Protein 3K66 (pdb70)

Sequence (217 aa):
SQDPYFKIANWTNEHDDFKKAEMRMDEKHRKKVDKVMKEWGDLETRYNEQKAKDPKGAEKFKSQMNARFQKTVSSLEEEHKRMRKEIEAVHEERVQAMLNEKKRDATHDYRQALATHVNKPNKHSVLQSLKAYIRAEEKDRMHTLNRYRHLLKADSKEAAAYKPTVIHRLRYIDLRINGTLAMLRDFPDLEKYVRPIAVTYWKDYRDEVSPDISVED

Nearest PDB structures (foldseek):
  3k6b-assembly1_A  TM=1.004E+00  e=1.585E-26  Caenorhabditis elegans
  3umk-assembly1_A  TM=8.945E-01  e=5.569E-07  Homo sapiens
  4rd9-assembly1_B  TM=8.530E-01  e=3.721E-07  Homo sapiens
  4rd9-assembly1_A  TM=8.597E-01  e=8.765E-07  Homo sapiens
  3q7l-assembly1_B  TM=7.921E-01  e=1.380E-06  Homo sapiens

GO terms:
  GO:0043005 neuron projection (C, IDA)
  GO:0043025 neuronal cell body (C, IDA)
  GO:0031410 cytoplasmic vesicle (C, IDA)
  GO:0002119 nematode larval development (P, IMP)
  GO:0042395 ecdysis, collagen and cuticulin-based cuticle (P, IMP)
  GO:0010171 body morphogenesis (P, IMP)
  GO:0005769 early endosome (C, EXP)

Solvent-accessible surface area: 14362 Å² total

CATH classification: 1.20.120.770

Foldseek 3Di:
DDDPLVVDDPLPPLVVSLVVVCVVLVVVLVVVVVVLVVVVVVLVVVLVVCCVVVVPVSVVSVVVVVVVSVVVVVVSVVVSVVVVVVSVVSSVVSVVVVLVVQLVVLVVQQVVCVVVVVPPNSQVSNQVSLLSNLLSLLVVLLVLVVVLVVCCVVPVPVSVVCVVVSVVSVVVSVVVSVVSLVVCVVVVVRNVPRVVVSVVSNVVSNCPRPNDDDPDD

Radius of gyration: 27.08 Å; Cα contacts (8 Å, |Δi|>4): 110; chains: 1; bounding box: 82×57×37 Å

B-factor: mean 73.98, std 16.44, range [38.38, 160.99]

Secondary structure (P-SEA, 3-state):
ccccccccccccaaaaaaaaaaaaaaaaaaaaaaaaaaaaaaaaaaaaaaccccaaaaaaaaaaaaaaaaaaaaaaaaaaaaaaaaaaaaaaaaaaaaaaaaaaaaaaaaaaaaaaaacccaaaaaaaaaaaaaaaaaaaaaaaaaaaaaaaaacaaaaaacaaaaaaaaaaaaaaaaaaaaccccccccccccaaaaaaaaaaaaaccbbbbcccc

Organism: Caenorhabditis elegans (NCBI:txid6239)

Structure (mmCIF, N/CA/C/O backbone):
data_3K66
#
_entry.id   3K66
#
_cell.length_a   97.621
_cell.length_b   97.621
_cell.length_c   67.975
_cell.angle_alpha   90.00
_cell.angle_beta   90.00
_cell.angle_gamma   120.00
#
_symmetry.space_group_name_H-M   'P 32 2 1'
#
loop_
_entity.id
_entity.type
_entity.pdbx_description
1 polymer 'Beta-amyloid-like protein'
2 water water
#
loop_
_atom_site.group_PDB
_atom_site.id
_atom_site.type_symbol
_atom_site.label_atom_id
_atom_site.label_alt_id
_atom_site.label_comp_id
_atom_site.label_asym_id
_atom_site.label_entity_id
_atom_site.label_seq_id
_atom_site.pdbx_PDB_ins_code
_atom_site.Cartn_x
_atom_site.Cartn_y
_atom_site.Cartn_z
_atom_site.occupancy
_atom_site.B_iso_or_equiv
_atom_site.auth_seq_id
_atom_site.auth_comp_id
_atom_site.auth_asym_id
_atom_site.auth_atom_id
_atom_site.pdbx_PDB_model_num
ATOM 1 N N . SER A 1 1 ? 29.832 34.255 41.071 1.00 118.71 234 SER A N 1
ATOM 2 C CA . SER A 1 1 ? 31.207 33.712 41.222 1.00 117.72 234 SER A CA 1
ATOM 3 C C . SER A 1 1 ? 32.181 34.434 40.287 1.00 114.25 234 SER A C 1
ATOM 4 O O . SER A 1 1 ? 31.799 35.366 39.584 1.00 115.30 234 SER A O 1
ATOM 7 N N . GLN A 1 2 ? 33.445 34.017 40.317 1.00 108.25 235 GLN A N 1
ATOM 8 C CA . GLN A 1 2 ? 34.485 34.589 39.466 1.00 101.55 235 GLN A CA 1
ATOM 9 C C . GLN A 1 2 ? 34.933 33.493 38.512 1.00 95.39 235 GLN A C 1
ATOM 10 O O . GLN A 1 2 ? 34.366 32.398 38.504 1.00 94.09 235 GLN A O 1
ATOM 16 N N . ASP A 1 3 ? 35.951 33.783 37.714 1.00 85.25 236 ASP A N 1
ATOM 17 C CA . ASP A 1 3 ? 36.470 32.810 36.776 1.00 77.79 236 ASP A CA 1
ATOM 18 C C . ASP A 1 3 ? 37.289 31.790 37.559 1.00 72.61 236 ASP A C 1
ATOM 19 O O . ASP A 1 3 ? 37.957 32.141 38.524 1.00 71.27 236 ASP A O 1
ATOM 24 N N . PRO A 1 4 ? 37.249 30.511 37.155 1.00 70.92 237 PRO A N 1
ATOM 25 C CA . PRO A 1 4 ? 38.031 29.500 37.877 1.00 69.26 237 PRO A CA 1
ATOM 26 C C . PRO A 1 4 ? 39.542 29.717 37.686 1.00 67.93 237 PRO A C 1
ATOM 27 O O . PRO A 1 4 ? 40.364 29.240 38.470 1.00 67.56 237 PRO A O 1
ATOM 31 N N . TYR A 1 5 ? 39.897 30.463 36.644 1.00 66.16 238 TYR A N 1
ATOM 32 C CA . TYR A 1 5 ? 41.292 30.771 36.324 1.00 65.10 238 TYR A CA 1
ATOM 33 C C . TYR A 1 5 ? 42.090 31.426 37.453 1.00 64.86 238 TYR A C 1
ATOM 34 O O . TYR A 1 5 ? 43.275 31.134 37.623 1.00 64.00 238 TYR A O 1
ATOM 43 N N . PHE A 1 6 ? 41.455 32.333 38.197 1.00 67.00 239 PHE A N 1
ATOM 44 C CA . PHE A 1 6 ? 42.120 33.054 39.294 1.00 67.49 239 PHE A CA 1
ATOM 45 C C . PHE A 1 6 ? 42.458 32.292 40.573 1.00 69.30 239 PHE A C 1
ATOM 46 O O . PHE A 1 6 ? 43.216 32.811 41.397 1.00 68.89 239 PHE A O 1
ATOM 54 N N . LYS A 1 7 ? 41.933 31.077 40.751 1.00 72.41 240 LYS A N 1
ATOM 55 C CA . LYS A 1 7 ? 42.239 30.317 41.966 1.00 74.51 240 LYS A CA 1
ATOM 56 C C . LYS A 1 7 ? 42.932 28.968 41.717 1.00 75.57 240 LYS A C 1
ATOM 57 O O . LYS A 1 7 ? 42.820 28.047 42.541 1.00 74.47 240 LYS A O 1
ATOM 59 N N . ILE A 1 8 ? 43.653 28.875 40.591 1.00 75.16 241 ILE A N 1
ATOM 60 C CA . ILE A 1 8 ? 44.381 27.657 40.189 1.00 73.50 241 ILE A CA 1
ATOM 61 C C . ILE A 1 8 ? 45.594 27.476 41.090 1.00 79.53 241 ILE A C 1
ATOM 62 O O . ILE A 1 8 ? 46.018 28.434 41.743 1.00 80.05 241 ILE A O 1
ATOM 67 N N . ALA A 1 9 ? 46.176 26.276 41.108 1.00 83.30 242 ALA A N 1
ATOM 68 C CA . ALA A 1 9 ? 47.308 26.041 41.988 1.00 86.57 242 ALA A CA 1
ATOM 69 C C . ALA A 1 9 ? 48.453 25.160 41.495 1.00 90.46 242 ALA A C 1
ATOM 70 O O . ALA A 1 9 ? 49.291 24.752 42.287 1.00 93.79 242 ALA A O 1
ATOM 72 N N . ASN A 1 10 ? 48.495 24.830 40.217 1.00 93.68 243 ASN A N 1
ATOM 73 C CA . ASN A 1 10 ? 49.611 24.042 39.742 1.00 95.99 243 ASN A CA 1
ATOM 74 C C . ASN A 1 10 ? 50.435 25.033 38.958 1.00 95.85 243 ASN A C 1
ATOM 75 O O . ASN A 1 10 ? 51.669 25.010 38.988 1.00 97.76 243 ASN A O 1
ATOM 80 N N . TRP A 1 11 ? 49.732 25.918 38.260 1.00 91.64 244 TRP A N 1
ATOM 81 C CA . TRP A 1 11 ? 50.377 26.938 37.451 1.00 86.91 244 TRP A CA 1
ATOM 82 C C . TRP A 1 11 ? 51.312 26.297 36.447 1.00 85.93 244 TRP A C 1
ATOM 83 O O . TRP A 1 11 ? 51.889 26.991 35.610 1.00 85.81 244 TRP A O 1
ATOM 94 N N . THR A 1 12 ? 51.433 24.970 36.517 1.00 83.53 245 THR A N 1
ATOM 95 C CA . THR A 1 12 ? 52.313 24.213 35.624 1.00 79.66 245 THR A CA 1
ATOM 96 C C . THR A 1 12 ? 51.947 24.479 34.170 1.00 78.12 245 THR A C 1
ATOM 97 O O . THR A 1 12 ? 52.816 24.473 33.302 1.00 78.68 245 THR A O 1
ATOM 101 N N . ASN A 1 13 ? 50.663 24.687 33.899 1.00 75.26 246 ASN A N 1
ATOM 102 C CA . ASN A 1 13 ? 50.240 24.982 32.543 1.00 73.02 246 ASN A CA 1
ATOM 103 C C . ASN A 1 13 ? 49.611 26.358 32.456 1.00 70.89 246 ASN A C 1
ATOM 104 O O . ASN A 1 13 ? 48.550 26.533 31.847 1.00 71.76 246 ASN A O 1
ATOM 109 N N . GLU A 1 14 ? 50.277 27.334 33.067 1.00 68.24 247 GLU A N 1
ATOM 110 C CA . GLU A 1 14 ? 49.784 28.694 33.036 1.00 69.71 247 GLU A CA 1
ATOM 111 C C . GLU A 1 14 ? 49.529 29.197 31.605 1.00 69.74 247 GLU A C 1
ATOM 112 O O . GLU A 1 14 ? 48.488 29.804 31.367 1.00 70.33 247 GLU A O 1
ATOM 118 N N . HIS A 1 15 ? 50.445 28.946 30.660 1.00 73.83 248 HIS A N 1
ATOM 119 C CA . HIS A 1 15 ? 50.242 29.412 29.275 1.00 78.45 248 HIS A CA 1
ATOM 120 C C . HIS A 1 15 ? 48.884 29.007 28.768 1.00 75.07 248 HIS A C 1
ATOM 121 O O . HIS A 1 15 ? 48.153 29.836 28.249 1.00 75.95 248 HIS A O 1
ATOM 128 N N . ASP A 1 16 ? 48.530 27.741 28.944 1.00 72.43 249 ASP A N 1
ATOM 129 C CA . ASP A 1 16 ? 47.244 27.248 28.466 1.00 71.78 249 ASP A CA 1
ATOM 130 C C . ASP A 1 16 ? 46.053 27.826 29.244 1.00 69.20 249 ASP A C 1
ATOM 131 O O . ASP A 1 16 ? 45.129 28.359 28.619 1.00 68.09 249 ASP A O 1
ATOM 136 N N . ASP A 1 17 ? 46.076 27.760 30.583 1.00 69.72 250 ASP A N 1
ATOM 137 C CA . ASP A 1 17 ? 44.958 28.276 31.393 1.00 70.85 250 ASP A CA 1
ATOM 138 C C . ASP A 1 17 ? 44.685 29.739 31.083 1.00 68.09 250 ASP A C 1
ATOM 139 O O . ASP A 1 17 ? 43.532 30.163 30.995 1.00 67.71 250 ASP A O 1
ATOM 144 N N . PHE A 1 18 ? 45.760 30.506 30.935 1.00 66.05 251 PHE A N 1
ATOM 145 C CA . PHE A 1 18 ? 45.663 31.927 30.625 1.00 65.52 251 PHE A CA 1
ATOM 146 C C . PHE A 1 18 ? 45.063 32.114 29.241 1.00 65.38 251 PHE A C 1
ATOM 147 O O . PHE A 1 18 ? 44.026 32.767 29.076 1.00 64.20 251 PHE A O 1
ATOM 155 N N . LYS A 1 19 ? 45.717 31.518 28.250 1.00 64.45 252 LYS A N 1
ATOM 156 C CA . LYS A 1 19 ? 45.261 31.595 26.865 1.00 64.34 252 LYS A CA 1
ATOM 157 C C . LYS A 1 19 ? 43.773 31.270 26.790 1.00 65.22 252 LYS A C 1
ATOM 158 O O . LYS A 1 19 ? 43.026 31.853 26.002 1.00 66.33 252 LYS A O 1
ATOM 161 N N . LYS A 1 20 ? 43.348 30.331 27.627 1.00 67.16 253 LYS A N 1
ATOM 162 C CA . LYS A 1 20 ? 41.949 29.917 27.674 1.00 66.83 253 LYS A CA 1
ATOM 163 C C . LYS A 1 20 ? 41.095 30.972 28.377 1.00 66.80 253 LYS A C 1
ATOM 164 O O . LYS A 1 20 ? 40.029 31.340 27.873 1.00 67.83 253 LYS A O 1
ATOM 166 N N . ALA A 1 21 ? 41.554 31.458 29.533 1.00 62.43 254 ALA A N 1
ATOM 167 C CA . ALA A 1 21 ? 40.798 32.474 30.265 1.00 60.75 254 ALA A CA 1
ATOM 168 C C . ALA A 1 21 ? 40.629 33.690 29.373 1.00 58.56 254 ALA A C 1
ATOM 169 O O . ALA A 1 21 ? 39.575 34.299 29.317 1.00 58.05 254 ALA A O 1
ATOM 171 N N . GLU A 1 22 ? 41.688 34.022 28.663 1.00 57.68 255 GLU A N 1
ATOM 172 C CA . GLU A 1 22 ? 41.659 35.157 27.778 1.00 60.77 255 GLU A CA 1
ATOM 173 C C . GLU A 1 22 ? 40.588 35.046 26.693 1.00 61.84 255 GLU A C 1
ATOM 174 O O . GLU A 1 22 ? 39.989 36.040 26.299 1.00 62.89 255 GLU A O 1
ATOM 180 N N . MET A 1 23 ? 40.335 33.829 26.226 1.00 65.14 256 MET A N 1
ATOM 181 C CA . MET A 1 23 ? 39.326 33.607 25.211 1.00 66.43 256 MET A CA 1
ATOM 182 C C . MET A 1 23 ? 37.953 33.761 25.828 1.00 65.72 256 MET A C 1
ATOM 183 O O . MET A 1 23 ? 37.076 34.375 25.243 1.00 67.17 256 MET A O 1
ATOM 188 N N . ARG A 1 24 ? 37.772 33.199 27.013 1.00 63.99 257 ARG A N 1
ATOM 189 C CA . ARG A 1 24 ? 36.499 33.292 27.694 1.00 66.37 257 ARG A CA 1
ATOM 190 C C . ARG A 1 24 ? 36.186 34.763 27.938 1.00 66.22 257 ARG A C 1
ATOM 191 O O . ARG A 1 24 ? 35.046 35.204 27.787 1.00 66.57 257 ARG A O 1
ATOM 199 N N . MET A 1 25 ? 37.208 35.531 28.286 1.00 66.65 258 MET A N 1
ATOM 200 C CA . MET A 1 25 ? 37.023 36.948 28.521 1.00 68.57 258 MET A CA 1
ATOM 201 C C . 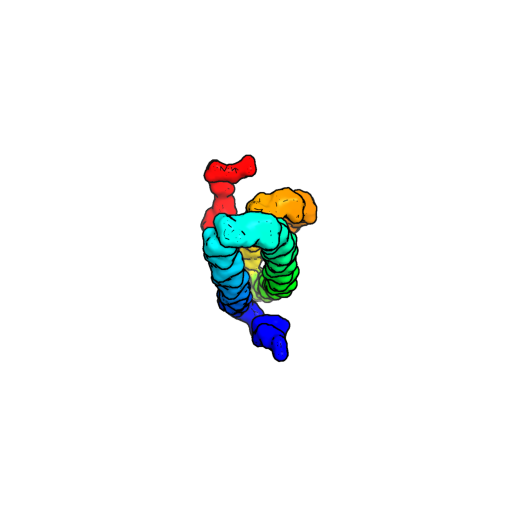MET A 1 25 ? 36.741 37.620 27.190 1.00 69.96 258 MET A C 1
ATOM 202 O O . MET A 1 25 ? 35.715 38.276 27.023 1.00 68.74 258 MET A O 1
ATOM 207 N N . ASP A 1 26 ? 37.663 37.435 26.249 1.00 75.26 259 ASP A N 1
ATOM 208 C CA . ASP A 1 26 ? 37.563 38.014 24.920 1.00 80.35 259 ASP A CA 1
ATOM 209 C C . ASP A 1 26 ? 36.169 37.771 24.312 1.00 77.18 259 ASP A C 1
ATOM 210 O O . ASP A 1 26 ? 35.538 38.689 23.783 1.00 76.85 259 ASP A O 1
ATOM 215 N N . GLU A 1 27 ? 35.680 36.539 24.424 1.00 74.61 260 GLU A N 1
ATOM 216 C CA . GLU A 1 27 ? 34.372 36.165 23.884 1.00 72.54 260 GLU A CA 1
ATOM 217 C C . GLU A 1 27 ? 33.211 36.811 24.637 1.00 69.27 260 GLU A C 1
ATOM 218 O O . GLU A 1 27 ? 32.240 37.264 24.037 1.00 68.08 260 GLU A O 1
ATOM 224 N N . LYS A 1 28 ? 33.302 36.849 25.956 1.00 67.01 261 LYS A N 1
ATOM 225 C CA . LYS A 1 28 ? 32.243 37.450 26.724 1.00 66.79 261 LYS A CA 1
ATOM 226 C C . LYS A 1 28 ? 32.152 38.905 26.294 1.00 63.84 261 LYS A C 1
ATOM 227 O O . LYS A 1 28 ? 31.065 39.465 26.148 1.00 64.19 261 LYS A O 1
ATOM 233 N N . HIS A 1 29 ? 33.302 39.520 26.061 1.00 62.89 262 HIS A N 1
ATOM 234 C CA . HIS A 1 29 ? 33.305 40.913 25.628 1.00 62.54 262 HIS A CA 1
ATOM 235 C C . HIS A 1 29 ? 32.595 41.054 24.266 1.00 60.35 262 HIS A C 1
ATOM 236 O O . HIS A 1 29 ? 31.751 41.919 24.085 1.00 57.07 262 HIS A O 1
ATOM 243 N N . ARG A 1 30 ? 32.940 40.185 23.320 1.00 60.58 263 ARG A N 1
ATOM 244 C CA . ARG A 1 30 ? 32.340 40.214 21.994 1.00 61.78 263 ARG A CA 1
ATOM 245 C C . ARG A 1 30 ? 30.798 40.088 22.053 1.00 62.98 263 ARG A C 1
ATOM 246 O O . ARG A 1 30 ? 30.064 40.658 21.226 1.00 60.93 263 ARG A O 1
ATOM 254 N N . LYS A 1 31 ? 30.315 39.359 23.056 1.00 63.86 264 LYS A N 1
ATOM 255 C CA . LYS A 1 31 ? 28.890 39.157 23.248 1.00 64.41 264 LYS A CA 1
ATOM 256 C C . LYS A 1 31 ? 28.246 40.487 23.536 1.00 64.75 264 LYS A C 1
ATOM 257 O O . LYS A 1 31 ? 27.192 40.800 22.988 1.00 65.98 264 LYS A O 1
ATOM 260 N N . LYS A 1 32 ? 28.890 41.275 24.394 1.00 65.36 265 LYS A N 1
ATOM 261 C CA . LYS A 1 32 ? 28.365 42.585 24.758 1.00 67.07 265 LYS A CA 1
ATOM 262 C C . LYS A 1 32 ? 28.438 43.582 23.620 1.00 63.37 265 LYS A C 1
ATOM 263 O O . LYS A 1 32 ? 27.469 44.294 23.369 1.00 63.46 265 LYS A O 1
ATOM 269 N N . VAL A 1 33 ? 29.582 43.656 22.940 1.00 60.62 266 VAL A N 1
ATOM 270 C CA . VAL A 1 33 ? 29.702 44.593 21.825 1.00 56.84 266 VAL A CA 1
ATOM 271 C C . VAL A 1 33 ? 28.600 44.302 20.818 1.00 55.84 266 VAL A C 1
ATOM 272 O O . VAL A 1 33 ? 27.911 45.213 20.365 1.00 53.59 266 VAL A O 1
ATOM 276 N N . ASP A 1 34 ? 28.413 43.031 20.482 1.00 56.80 267 ASP A N 1
ATOM 277 C CA . ASP A 1 34 ? 27.359 42.703 19.537 1.00 60.26 267 ASP A CA 1
ATOM 278 C C . ASP A 1 34 ? 26.012 43.240 19.987 1.00 61.23 267 ASP A C 1
ATOM 279 O O . ASP A 1 34 ? 25.295 43.886 19.212 1.00 63.07 267 ASP A O 1
ATOM 284 N N . LYS A 1 35 ? 25.667 42.974 21.238 1.00 61.56 268 LYS A N 1
ATOM 285 C CA . LYS A 1 35 ? 24.405 43.440 21.767 1.00 64.34 268 LYS A CA 1
ATOM 286 C C . LYS A 1 35 ? 24.246 44.936 21.600 1.00 63.01 268 LYS A C 1
ATOM 287 O O . LYS A 1 35 ? 23.171 45.398 21.267 1.00 63.93 268 LYS A O 1
ATOM 293 N N . VAL A 1 36 ? 25.312 45.693 21.836 1.00 62.14 269 VAL A N 1
ATOM 294 C CA . VAL A 1 36 ? 25.229 47.147 21.730 1.00 60.72 269 VAL A CA 1
ATOM 295 C C . VAL A 1 36 ? 25.069 47.585 20.293 1.00 60.19 269 VAL A C 1
ATOM 296 O O . VAL A 1 36 ? 24.164 48.350 19.952 1.00 59.70 269 VAL A O 1
ATOM 300 N N . MET A 1 37 ? 25.956 47.085 19.450 1.00 60.05 270 MET A N 1
ATOM 301 C CA . MET A 1 37 ? 25.937 47.423 18.046 1.00 61.41 270 MET A CA 1
ATOM 302 C C . MET A 1 37 ? 24.572 47.105 17.417 1.00 61.40 270 MET A C 1
ATOM 303 O O . MET A 1 37 ? 24.136 47.801 16.497 1.00 62.51 270 MET A O 1
ATOM 308 N N . LYS A 1 38 ? 23.900 46.071 17.918 1.00 60.66 271 LYS A N 1
ATOM 309 C CA . LYS A 1 38 ? 22.568 45.723 17.429 1.00 63.70 271 LYS A CA 1
ATOM 310 C C . LYS A 1 38 ? 21.622 46.819 17.921 1.00 62.37 271 LYS A C 1
ATOM 311 O O . LYS A 1 38 ? 20.782 47.317 17.175 1.00 62.36 271 LYS A O 1
ATOM 314 N N . GLU A 1 39 ? 21.773 47.198 19.186 1.00 64.84 272 GLU A N 1
ATOM 315 C CA . GLU A 1 39 ? 20.940 48.252 19.756 1.00 67.88 272 GLU A CA 1
ATOM 316 C C . GLU A 1 39 ? 21.110 49.515 18.891 1.00 64.77 272 GLU A C 1
ATOM 317 O O . GLU A 1 39 ? 20.129 50.180 18.532 1.00 64.75 272 GLU A O 1
ATOM 323 N N . TRP A 1 40 ? 22.354 49.820 18.529 1.00 61.87 273 TRP A N 1
ATOM 324 C CA . TRP A 1 40 ? 22.644 50.989 17.703 1.00 61.76 273 TRP A CA 1
ATOM 325 C C . TRP A 1 40 ? 21.860 50.894 16.408 1.00 62.42 273 TRP A C 1
ATOM 326 O O . TRP A 1 40 ? 21.284 51.873 15.938 1.00 61.51 273 TRP A O 1
ATOM 337 N N . GLY A 1 41 ? 21.867 49.695 15.832 1.00 61.72 274 GLY A N 1
ATOM 338 C CA . GLY A 1 41 ? 21.164 49.435 14.588 1.00 61.26 274 GLY A CA 1
ATOM 339 C C . GLY A 1 41 ? 19.665 49.680 14.643 1.00 61.16 274 GLY A C 1
ATOM 340 O O . GLY A 1 41 ? 19.109 50.371 13.786 1.00 59.29 274 GLY A O 1
ATOM 341 N N . ASP A 1 42 ? 18.998 49.107 15.639 1.00 62.30 275 ASP A N 1
ATOM 342 C CA . ASP A 1 42 ? 17.569 49.311 15.770 1.00 64.25 275 ASP A CA 1
ATOM 343 C C . ASP A 1 42 ? 17.336 50.802 15.992 1.00 65.77 275 ASP A C 1
ATOM 344 O O . ASP A 1 42 ? 16.456 51.398 15.359 1.00 66.75 275 ASP A O 1
ATOM 349 N N . LEU A 1 43 ? 18.144 51.408 16.866 1.00 64.96 276 LEU A N 1
ATOM 350 C CA . LEU A 1 43 ? 18.008 52.836 17.166 1.00 65.61 276 LEU A CA 1
ATOM 351 C C . LEU A 1 43 ? 18.157 53.682 15.924 1.00 65.66 276 LEU A C 1
ATOM 352 O O . LEU A 1 43 ? 17.369 54.603 15.693 1.00 66.65 276 LEU A O 1
ATOM 357 N N . GLU A 1 44 ? 19.167 53.360 15.125 1.00 65.21 277 GLU A N 1
ATOM 358 C CA . GLU A 1 44 ? 19.449 54.101 13.910 1.00 64.22 277 GLU A CA 1
ATOM 359 C C . GLU A 1 44 ? 18.378 53.904 12.824 1.00 65.48 277 GLU A C 1
ATOM 360 O O . GLU A 1 44 ? 18.029 54.845 12.102 1.00 64.86 277 GLU A O 1
ATOM 366 N N . THR A 1 45 ? 17.847 52.692 12.686 1.00 65.22 278 THR A N 1
ATOM 367 C CA . THR A 1 45 ? 16.828 52.476 11.660 1.00 64.74 278 THR A CA 1
ATOM 368 C C . THR A 1 45 ? 15.639 53.372 11.977 1.00 67.36 278 THR A C 1
ATOM 369 O O . THR A 1 45 ? 15.049 53.970 11.081 1.00 66.39 278 THR A O 1
ATOM 373 N N . ARG A 1 46 ? 15.293 53.439 13.264 1.00 69.19 279 ARG A N 1
ATOM 374 C CA . ARG A 1 46 ? 14.176 54.249 13.740 1.00 70.98 279 ARG A CA 1
ATOM 375 C C . ARG A 1 46 ? 14.365 55.713 13.370 1.00 69.76 279 ARG A C 1
ATOM 376 O O . ARG A 1 46 ? 13.402 56.389 13.051 1.00 70.99 279 ARG A O 1
ATOM 379 N N . TYR A 1 47 ? 15.595 56.210 13.420 1.00 69.84 280 TYR A N 1
ATOM 380 C CA . TYR A 1 47 ? 15.849 57.593 13.043 1.00 72.74 280 TYR A CA 1
ATOM 381 C C . TYR A 1 47 ? 15.547 57.774 11.571 1.00 75.37 280 TYR A C 1
ATOM 382 O O . TYR A 1 47 ? 14.985 58.791 11.169 1.00 76.21 280 TYR A O 1
ATOM 391 N N . ASN A 1 48 ? 15.945 56.797 10.759 1.00 81.37 281 ASN A N 1
ATOM 392 C CA . ASN A 1 48 ? 15.712 56.893 9.324 1.00 86.85 281 ASN A CA 1
ATOM 393 C C . ASN A 1 48 ? 14.222 56.914 9.005 1.00 86.50 281 ASN A C 1
ATOM 394 O O . ASN A 1 48 ? 13.801 57.511 8.023 1.00 87.76 281 ASN A O 1
ATOM 399 N N . GLU A 1 49 ? 13.425 56.260 9.838 1.00 86.05 282 GLU A N 1
ATOM 400 C CA . GLU A 1 49 ? 11.991 56.194 9.621 1.00 86.55 282 GLU A CA 1
ATOM 401 C C . GLU A 1 49 ? 11.316 57.511 9.958 1.00 85.98 282 GLU A C 1
ATOM 402 O O . GLU A 1 49 ? 10.656 58.118 9.107 1.00 86.94 282 GLU A O 1
ATOM 408 N N . GLN A 1 50 ? 11.474 57.939 11.208 1.00 83.56 283 GLN A N 1
ATOM 409 C CA . GLN A 1 50 ? 10.879 59.181 11.670 1.00 82.52 283 GLN A CA 1
ATOM 410 C C . GLN A 1 50 ? 11.583 60.411 11.086 1.00 80.30 283 GLN A C 1
ATOM 411 O O . GLN A 1 50 ? 11.207 61.544 11.386 1.00 81.60 283 GLN A O 1
ATOM 417 N N . LYS A 1 51 ? 12.610 60.196 10.269 1.00 77.82 284 LYS A N 1
ATOM 418 C CA . LYS A 1 51 ? 13.340 61.312 9.666 1.00 76.46 284 LYS A CA 1
ATOM 419 C C . LYS A 1 51 ? 12.408 62.402 9.141 1.00 74.86 284 LYS A C 1
ATOM 420 O O . LYS A 1 51 ? 12.362 63.502 9.674 1.00 74.33 284 LYS A O 1
ATOM 426 N N . ALA A 1 52 ? 11.664 62.065 8.090 1.00 74.35 285 ALA A N 1
ATOM 427 C CA . ALA A 1 52 ? 10.741 62.975 7.406 1.00 74.08 285 ALA A CA 1
ATOM 428 C C . ALA A 1 52 ? 9.410 63.200 8.114 1.00 75.44 285 ALA A C 1
ATOM 429 O O . ALA A 1 52 ? 8.744 64.212 7.899 1.00 74.49 285 ALA A O 1
ATOM 431 N N . LYS A 1 53 ? 9.029 62.243 8.947 1.00 79.52 286 LYS A N 1
ATOM 432 C CA . LYS A 1 53 ? 7.775 62.283 9.698 1.00 82.20 286 LYS A CA 1
ATOM 433 C C . LYS A 1 53 ? 7.839 63.252 10.885 1.00 84.18 286 LYS A C 1
ATOM 434 O O . LYS A 1 53 ? 6.988 64.132 11.015 1.00 85.33 286 LYS A O 1
ATOM 440 N N . ASP A 1 54 ? 8.833 63.072 11.753 1.00 82.70 287 ASP A N 1
ATOM 441 C CA . ASP A 1 54 ? 8.996 63.934 12.915 1.00 82.83 287 ASP A CA 1
ATOM 442 C C . ASP A 1 54 ? 10.387 64.605 12.892 1.00 83.33 287 ASP A C 1
ATOM 443 O O . ASP A 1 54 ? 11.072 64.632 13.912 1.00 83.17 287 ASP A O 1
ATOM 448 N N . PRO A 1 55 ? 10.817 65.171 11.741 1.00 82.40 288 PRO A N 1
ATOM 449 C CA . PRO A 1 55 ? 12.141 65.818 11.647 1.00 81.82 288 PRO A CA 1
ATOM 450 C C . PRO A 1 55 ? 12.691 66.465 12.908 1.00 81.96 288 PRO A C 1
ATOM 451 O O . PRO A 1 55 ? 13.874 66.330 13.211 1.00 79.74 288 PRO A O 1
ATOM 455 N N . LYS A 1 56 ? 11.824 67.171 13.628 1.00 81.65 289 LYS A N 1
ATOM 456 C CA . LYS A 1 56 ? 12.192 67.875 14.855 1.00 83.55 289 LYS A CA 1
ATOM 457 C C . LYS A 1 56 ? 12.415 66.905 16.004 1.00 83.80 289 LYS A C 1
ATOM 458 O O . LYS A 1 56 ? 13.485 66.868 16.620 1.00 83.74 289 LYS A O 1
ATOM 460 N N . GLY A 1 57 ? 11.381 66.124 16.293 1.00 85.76 290 GLY A N 1
ATOM 461 C CA . GLY A 1 57 ? 11.468 65.153 17.363 1.00 85.92 290 GLY A CA 1
ATOM 462 C C . GLY A 1 57 ? 12.514 64.119 17.010 1.00 87.06 290 GLY A C 1
ATOM 463 O O . GLY A 1 57 ? 13.271 63.672 17.867 1.00 87.60 290 GLY A O 1
ATOM 464 N N . ALA A 1 58 ? 12.556 63.752 15.732 1.00 87.65 291 ALA A N 1
ATOM 465 C CA . ALA A 1 58 ? 13.507 62.769 15.235 1.00 87.93 291 ALA A CA 1
ATOM 466 C C . ALA A 1 58 ? 14.956 63.194 15.498 1.00 87.90 291 ALA A C 1
ATOM 467 O O . ALA A 1 58 ? 15.718 62.447 16.099 1.00 88.41 291 ALA A O 1
ATOM 469 N N . GLU A 1 59 ? 15.338 64.383 15.043 1.00 88.57 292 GLU A N 1
ATOM 470 C CA . GLU A 1 59 ? 16.703 64.864 15.241 1.00 88.58 292 GLU A CA 1
ATOM 471 C C . GLU A 1 59 ? 17.122 64.898 16.717 1.00 87.28 292 GLU A C 1
ATOM 472 O O . GLU A 1 59 ? 18.255 64.539 17.053 1.00 86.82 292 GLU A O 1
ATOM 478 N N . LYS A 1 60 ? 16.222 65.331 17.595 1.00 83.23 293 LYS A N 1
ATOM 479 C CA . LYS A 1 60 ? 16.536 65.370 19.021 1.00 81.64 293 LYS A CA 1
ATOM 480 C C . LYS A 1 60 ? 16.935 63.946 19.427 1.00 80.00 293 LYS A C 1
ATOM 481 O O . LYS A 1 60 ? 17.922 63.718 20.138 1.00 79.43 293 LYS A O 1
ATOM 484 N N . PHE A 1 61 ? 16.163 62.989 18.926 1.00 79.61 294 PHE A N 1
ATOM 485 C CA . PHE A 1 61 ? 16.398 61.574 19.163 1.00 77.61 294 PHE A CA 1
ATOM 486 C C . PHE A 1 61 ? 17.836 61.190 18.788 1.00 78.37 294 PHE A C 1
ATOM 487 O O . PHE A 1 61 ? 18.540 60.542 19.571 1.00 76.98 294 PHE A O 1
ATOM 495 N N . LYS A 1 62 ? 18.275 61.593 17.596 1.00 76.71 295 LYS A N 1
ATOM 496 C CA . LYS A 1 62 ? 19.628 61.273 17.159 1.00 76.92 295 LYS A CA 1
ATOM 497 C C . LYS A 1 62 ? 20.666 61.832 18.128 1.00 77.19 295 LYS A C 1
ATOM 498 O O . LYS A 1 62 ? 21.481 61.091 18.653 1.00 77.11 295 LYS A O 1
ATOM 504 N N . SER A 1 63 ? 20.629 63.137 18.373 1.00 79.42 296 SER A N 1
ATOM 505 C CA . SER A 1 63 ? 21.571 63.743 19.310 1.00 78.75 296 SER A CA 1
ATOM 506 C C . SER A 1 63 ? 21.570 62.957 20.614 1.00 77.71 296 SER A C 1
ATOM 507 O O . SER A 1 63 ? 22.613 62.474 21.057 1.00 77.52 296 SER A O 1
ATOM 510 N N . GLN A 1 64 ? 20.392 62.804 21.214 1.00 77.03 297 GLN A N 1
ATOM 511 C CA . GLN A 1 64 ? 20.266 62.069 22.476 1.00 76.79 297 GLN A CA 1
ATOM 512 C C . GLN A 1 64 ? 20.933 60.684 22.407 1.00 76.13 297 GLN A C 1
ATOM 513 O O . GLN A 1 64 ? 21.890 60.408 23.146 1.00 75.05 297 GLN A O 1
ATOM 515 N N . MET A 1 65 ? 20.435 59.826 21.514 1.00 74.05 298 MET A N 1
ATOM 516 C CA . MET A 1 65 ? 20.973 58.482 21.364 1.00 72.63 298 MET A CA 1
ATOM 517 C C . MET A 1 65 ? 22.482 58.403 21.090 1.00 71.17 298 MET A C 1
ATOM 518 O O . MET A 1 65 ? 23.122 57.423 21.485 1.00 70.00 298 MET A O 1
ATOM 523 N N . ASN A 1 66 ? 23.072 59.397 20.427 1.00 70.30 299 ASN A N 1
ATOM 524 C CA . ASN A 1 66 ? 24.518 59.335 20.232 1.00 70.57 299 ASN A CA 1
ATOM 525 C C . ASN A 1 66 ? 25.122 59.407 21.612 1.00 70.69 299 ASN A C 1
ATOM 526 O O . ASN A 1 66 ? 25.904 58.535 21.994 1.00 70.77 299 ASN A O 1
ATOM 531 N N . ALA A 1 67 ? 24.757 60.448 22.363 1.00 70.76 300 ALA A N 1
ATOM 532 C CA . ALA A 1 67 ? 25.276 60.628 23.717 1.00 70.30 300 ALA A CA 1
ATOM 533 C C . ALA A 1 67 ? 25.261 59.276 24.421 1.00 70.07 300 ALA A C 1
ATOM 534 O O . ALA A 1 67 ? 26.299 58.794 24.884 1.00 69.25 300 ALA A O 1
ATOM 536 N N . ARG A 1 68 ? 24.087 58.656 24.476 1.00 69.42 301 ARG A N 1
ATOM 537 C CA . ARG A 1 68 ? 23.963 57.355 25.117 1.00 69.81 301 ARG A CA 1
ATOM 538 C C . ARG A 1 68 ? 24.962 56.358 24.561 1.00 69.19 301 ARG A C 1
ATOM 539 O O . ARG A 1 68 ? 25.744 55.758 25.304 1.00 70.32 301 ARG A O 1
ATOM 542 N N . PHE A 1 69 ? 24.928 56.183 23.246 1.00 67.03 302 PHE A N 1
ATOM 543 C CA . PHE A 1 69 ? 25.807 55.247 22.581 1.00 63.74 302 PHE A CA 1
ATOM 544 C C . PHE A 1 69 ? 27.270 55.594 22.819 1.00 64.48 302 PHE A C 1
ATOM 545 O O . PHE A 1 69 ? 28.060 54.741 23.230 1.00 64.15 302 PHE A O 1
ATOM 553 N N . GLN A 1 70 ? 27.647 56.844 22.581 1.00 63.71 303 GLN A N 1
ATOM 554 C CA . GLN A 1 70 ? 29.034 57.217 22.798 1.00 66.02 303 GLN A CA 1
ATOM 555 C C . GLN A 1 70 ? 29.402 56.765 24.199 1.00 67.14 303 GLN A C 1
ATOM 556 O O . GLN A 1 70 ? 30.352 56.008 24.375 1.00 68.12 303 GLN A O 1
ATOM 558 N N . LYS A 1 71 ? 28.629 57.198 25.191 1.00 70.13 304 LYS A N 1
ATOM 559 C CA . LYS A 1 71 ? 28.899 56.819 26.573 1.00 73.44 304 LYS A CA 1
ATOM 560 C C . LYS A 1 71 ? 28.946 55.315 26.798 1.00 69.59 304 LYS A C 1
ATOM 561 O O . LYS A 1 71 ? 29.901 54.807 27.396 1.00 70.55 304 LYS A O 1
ATOM 567 N N . THR A 1 72 ? 27.934 54.591 26.327 1.00 65.86 305 THR A N 1
ATOM 568 C CA . THR A 1 72 ? 27.944 53.145 26.521 1.00 63.62 305 THR A CA 1
ATOM 569 C C . THR A 1 72 ? 29.196 52.488 25.960 1.00 61.79 305 THR A C 1
ATOM 570 O O . THR A 1 72 ? 29.767 51.597 26.583 1.00 60.80 305 THR A O 1
ATOM 574 N N . VAL A 1 73 ? 29.631 52.925 24.787 1.00 61.50 306 VAL A N 1
ATOM 575 C CA . VAL A 1 73 ? 30.833 52.360 24.193 1.00 66.10 306 VAL A CA 1
ATOM 576 C C . VAL A 1 73 ? 31.970 52.528 25.186 1.00 65.34 306 VAL A C 1
ATOM 577 O O . VAL A 1 73 ? 32.436 51.542 25.755 1.00 67.09 306 VAL A O 1
ATOM 581 N N . SER A 1 74 ? 32.406 53.773 25.394 1.00 66.82 307 SER A N 1
ATOM 582 C CA . SER A 1 74 ? 33.490 54.083 26.341 1.00 66.42 307 SER A CA 1
ATOM 583 C C . SER A 1 74 ? 33.386 53.248 27.609 1.00 64.83 307 SER A C 1
ATOM 584 O O . SER A 1 74 ? 34.367 52.673 28.075 1.00 62.87 307 SER A O 1
ATOM 587 N N . SER A 1 75 ? 32.185 53.191 28.164 1.00 64.32 308 SER A N 1
ATOM 588 C CA . SER A 1 75 ? 31.954 52.405 29.365 1.00 65.66 308 SER A CA 1
ATOM 589 C C . SER A 1 75 ? 32.513 50.992 29.140 1.00 65.37 308 SER A C 1
ATOM 590 O O . SER A 1 75 ? 33.337 50.512 29.921 1.00 65.76 308 SER A O 1
ATOM 593 N N . LEU A 1 76 ? 32.085 50.336 28.061 1.00 65.08 309 LEU A N 1
ATOM 594 C CA . LEU A 1 76 ? 32.560 48.982 27.747 1.00 65.05 309 LEU A CA 1
ATOM 595 C C . LEU A 1 76 ? 34.065 48.875 27.537 1.00 60.69 309 LEU A C 1
ATOM 596 O O . LEU A 1 76 ? 34.720 47.975 28.062 1.00 56.89 309 LEU A O 1
ATOM 601 N N . GLU A 1 77 ? 34.601 49.800 26.755 1.00 60.68 310 GLU A N 1
ATOM 602 C CA . GLU A 1 77 ? 36.024 49.844 26.439 1.00 62.64 310 GLU A CA 1
ATOM 603 C C . GLU A 1 77 ? 36.869 49.868 27.700 1.00 64.91 310 GLU A C 1
ATOM 604 O O . GLU A 1 77 ? 37.930 49.255 27.764 1.00 65.40 310 GLU A O 1
ATOM 610 N N . GLU A 1 78 ? 36.379 50.579 28.706 1.00 69.27 311 GLU A N 1
ATOM 611 C CA . GLU A 1 78 ? 37.069 50.677 29.981 1.00 74.82 311 GLU A CA 1
ATOM 612 C C . GLU A 1 78 ? 37.066 49.338 30.686 1.00 75.53 311 GLU A C 1
ATOM 613 O O . GLU A 1 78 ? 38.104 48.832 31.083 1.00 77.43 311 GLU A O 1
ATOM 619 N N . GLU A 1 79 ? 35.884 48.775 30.854 1.00 77.75 312 GLU A N 1
ATOM 620 C CA . GLU A 1 79 ? 35.756 47.502 31.517 1.00 80.25 312 GLU A CA 1
ATOM 621 C C . GLU A 1 79 ? 36.676 46.457 30.897 1.00 78.73 312 GLU A C 1
ATOM 622 O O . GLU A 1 79 ? 37.436 45.823 31.616 1.00 80.63 312 GLU A O 1
ATOM 628 N N . HIS A 1 80 ? 36.629 46.279 29.575 1.00 77.18 313 HIS A N 1
ATOM 629 C CA . HIS A 1 80 ? 37.480 45.267 28.935 1.00 75.77 313 HIS A CA 1
ATOM 630 C C . HIS A 1 80 ? 38.936 45.576 29.210 1.00 72.57 313 HIS A C 1
ATOM 631 O O . HIS A 1 80 ? 39.747 44.672 29.395 1.00 72.33 313 HIS A O 1
ATOM 638 N N . LYS A 1 81 ? 39.274 46.858 29.253 1.00 69.39 314 LYS A N 1
ATOM 639 C CA . LYS A 1 81 ? 40.651 47.246 29.539 1.00 68.64 314 LYS A CA 1
ATOM 640 C C . LYS A 1 81 ? 40.974 46.964 31.014 1.00 67.75 314 LYS A C 1
ATOM 641 O O . LYS A 1 81 ? 42.060 46.502 31.353 1.00 67.39 314 LYS A O 1
ATOM 644 N N . ARG A 1 82 ? 40.024 47.239 31.895 1.00 68.47 315 ARG A N 1
ATOM 645 C CA . ARG A 1 82 ? 40.245 46.980 33.300 1.00 71.44 315 ARG A CA 1
ATOM 646 C C . ARG A 1 82 ? 40.409 45.480 33.504 1.00 70.69 315 ARG A C 1
ATOM 647 O O . ARG A 1 82 ? 41.410 45.033 34.066 1.00 72.04 315 ARG A O 1
ATOM 655 N N . MET A 1 83 ? 39.450 44.692 33.032 1.00 72.25 316 MET A N 1
ATOM 656 C CA 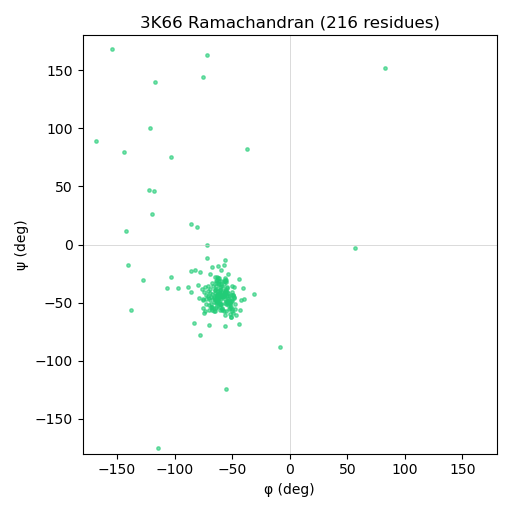. MET A 1 83 ? 39.539 43.240 33.191 1.00 73.49 316 MET A CA 1
ATOM 657 C C . MET A 1 83 ? 40.753 42.608 32.512 1.00 72.04 316 MET A C 1
ATOM 658 O O . MET A 1 83 ? 41.271 41.597 32.982 1.00 71.81 316 MET A O 1
ATOM 663 N N . ARG A 1 84 ? 41.207 43.196 31.407 1.00 71.23 317 ARG A N 1
ATOM 664 C CA . ARG A 1 84 ? 42.355 42.669 30.667 1.00 70.40 317 ARG A CA 1
ATOM 665 C C . ARG A 1 84 ? 43.630 42.806 31.490 1.00 71.16 317 ARG A C 1
ATOM 666 O O . ARG A 1 84 ? 44.457 41.896 31.544 1.00 70.48 317 ARG A O 1
ATOM 669 N N . LYS A 1 85 ? 43.788 43.957 32.129 1.00 72.67 318 LYS A N 1
ATOM 670 C CA . LYS A 1 85 ? 44.963 44.198 32.946 1.00 75.34 318 LYS A CA 1
ATOM 671 C C . LYS A 1 85 ? 44.998 43.263 34.139 1.00 73.99 318 LYS A C 1
ATOM 672 O O . LYS A 1 85 ? 46.030 42.657 34.413 1.00 75.46 318 LYS A O 1
ATOM 678 N N . GLU A 1 86 ? 43.879 43.138 34.847 1.00 74.15 319 GLU A N 1
ATOM 679 C CA . GLU A 1 86 ? 43.839 42.249 36.009 1.00 76.14 319 GLU A CA 1
ATOM 680 C C . GLU A 1 86 ? 44.346 40.861 35.605 1.00 73.59 319 GLU A C 1
ATOM 681 O O . GLU A 1 86 ? 45.246 40.307 36.244 1.00 74.56 319 GLU A O 1
ATOM 687 N N . ILE A 1 87 ? 43.798 40.315 34.524 1.00 71.77 320 ILE A N 1
ATOM 688 C CA . ILE A 1 87 ? 44.210 38.991 34.082 1.00 70.29 320 ILE A CA 1
ATOM 689 C C . ILE A 1 87 ? 45.704 38.924 33.706 1.00 68.20 320 ILE A C 1
ATOM 690 O O . ILE A 1 87 ? 46.332 37.878 33.834 1.00 67.65 320 ILE A O 1
ATOM 695 N N . GLU A 1 88 ? 46.277 40.036 33.253 1.00 66.53 321 GLU A N 1
ATOM 696 C CA . GLU A 1 88 ? 47.688 40.059 32.851 1.00 67.49 321 GLU A CA 1
ATOM 697 C C . GLU A 1 88 ? 48.634 40.138 34.050 1.00 66.12 321 GLU A C 1
ATOM 698 O O . GLU A 1 88 ? 49.641 39.409 34.127 1.00 65.28 321 GLU A O 1
ATOM 704 N N . ALA A 1 89 ? 48.318 41.037 34.975 1.00 64.65 322 ALA A N 1
ATOM 705 C CA . ALA A 1 89 ? 49.120 41.190 36.176 1.00 62.73 322 ALA A CA 1
ATOM 706 C C . ALA A 1 89 ? 49.254 39.801 36.800 1.00 62.46 322 ALA A C 1
ATOM 707 O O . ALA A 1 89 ? 50.363 39.348 37.100 1.00 61.61 322 ALA A O 1
ATOM 709 N N . VAL A 1 90 ? 48.124 39.116 36.969 1.00 60.64 323 VAL A N 1
ATOM 710 C CA . VAL A 1 90 ? 48.153 37.769 37.530 1.00 60.11 323 VAL A CA 1
ATOM 711 C C . VAL A 1 90 ? 49.057 36.872 36.673 1.00 61.82 323 VAL A C 1
ATOM 712 O O . VAL A 1 90 ? 50.029 36.288 37.166 1.00 61.65 323 VAL A O 1
ATOM 716 N N . HIS A 1 91 ? 48.739 36.777 35.386 1.00 61.27 324 HIS A N 1
ATOM 717 C CA . HIS A 1 91 ? 49.519 35.960 34.475 1.00 61.78 324 HIS A CA 1
ATOM 718 C C . HIS A 1 91 ? 51.015 36.268 34.624 1.00 62.83 324 HIS A C 1
ATOM 719 O O . HIS A 1 91 ? 51.807 35.381 34.951 1.00 62.47 324 HIS A O 1
ATOM 726 N N . GLU A 1 92 ? 51.402 37.524 34.403 1.00 65.07 325 GLU A N 1
ATOM 727 C CA . GLU A 1 92 ? 52.809 37.894 34.533 1.00 65.44 325 GLU A CA 1
ATOM 728 C C . GLU A 1 92 ? 53.352 37.502 35.915 1.00 65.34 325 GLU A C 1
ATOM 729 O O . GLU A 1 92 ? 54.509 37.096 36.032 1.00 65.36 325 GLU A O 1
ATOM 731 N N . GLU A 1 93 ? 52.540 37.612 36.965 1.00 63.20 326 GLU A N 1
ATOM 732 C CA . GLU A 1 93 ? 53.029 37.204 38.277 1.00 63.43 326 GLU A CA 1
ATOM 733 C C . GLU A 1 93 ? 53.309 35.698 38.293 1.00 62.71 326 GLU A C 1
ATOM 734 O O . GLU A 1 93 ? 54.381 35.265 38.733 1.00 64.33 326 GLU A O 1
ATOM 737 N N . ARG A 1 94 ? 52.385 34.885 37.791 1.00 60.63 327 ARG A N 1
ATOM 738 C CA . ARG A 1 94 ? 52.638 33.446 37.797 1.00 60.00 327 ARG A CA 1
ATOM 739 C C . ARG A 1 94 ? 53.828 33.085 36.941 1.00 57.84 327 ARG A C 1
ATOM 740 O O . ARG A 1 94 ? 54.724 32.383 37.393 1.00 58.35 327 ARG A O 1
ATOM 748 N N . VAL A 1 95 ? 53.841 33.567 35.705 1.00 58.07 328 VAL A N 1
ATOM 749 C CA . VAL A 1 95 ? 54.931 33.263 34.791 1.00 59.81 328 VAL A CA 1
ATOM 750 C C . VAL A 1 95 ? 56.290 33.597 35.423 1.00 60.97 328 VAL A C 1
ATOM 751 O O . VAL A 1 95 ? 57.232 32.814 35.324 1.00 59.98 328 VAL A O 1
ATOM 755 N N . GLN A 1 96 ? 56.406 34.755 36.067 1.00 65.62 329 GLN A N 1
ATOM 756 C CA . GLN A 1 96 ? 57.683 35.104 36.690 1.00 71.10 329 GLN A CA 1
ATOM 757 C C . GLN A 1 96 ? 57.985 34.126 37.810 1.00 71.00 329 GLN A C 1
ATOM 758 O O . GLN A 1 96 ? 59.140 33.732 38.013 1.00 70.89 329 GLN A O 1
ATOM 764 N N . ALA A 1 97 ? 56.951 33.744 38.550 1.00 70.23 330 ALA A N 1
ATOM 765 C CA . ALA A 1 97 ? 57.167 32.799 39.632 1.00 70.37 330 ALA A CA 1
ATOM 766 C C . ALA A 1 97 ? 57.606 31.451 39.056 1.00 69.83 330 ALA A C 1
ATOM 767 O O . ALA A 1 97 ? 58.556 30.844 39.540 1.00 68.68 330 ALA A O 1
ATOM 769 N N . MET A 1 98 ? 56.910 30.992 38.018 1.00 70.01 331 MET A N 1
ATOM 770 C CA . MET A 1 98 ? 57.226 29.719 37.384 1.00 69.98 331 MET A CA 1
ATOM 771 C C . MET A 1 98 ? 58.650 29.740 36.828 1.00 70.93 331 MET A C 1
ATOM 772 O O . MET A 1 98 ? 59.412 28.784 36.997 1.00 71.62 331 MET A O 1
ATOM 774 N N . LEU A 1 99 ? 59.008 30.835 36.166 1.00 71.81 332 LEU A N 1
ATOM 775 C CA . LEU A 1 99 ? 60.348 30.982 35.606 1.00 73.64 332 LEU A CA 1
ATOM 776 C C . LEU A 1 99 ? 61.420 30.947 36.702 1.00 73.01 332 LEU A C 1
ATOM 777 O O . LEU A 1 99 ? 62.455 30.290 36.544 1.00 72.66 332 LEU A O 1
ATOM 782 N N . ASN A 1 100 ? 61.180 31.661 37.800 1.00 70.52 333 ASN A N 1
ATOM 783 C CA . ASN A 1 100 ? 62.125 31.671 38.917 1.00 69.22 333 ASN A CA 1
ATOM 784 C C . ASN A 1 100 ? 62.320 30.252 39.473 1.00 68.84 333 ASN A C 1
ATOM 785 O O . ASN A 1 100 ? 63.442 29.826 39.747 1.00 68.02 333 ASN A O 1
ATOM 790 N N . GLU A 1 101 ? 61.220 29.521 39.624 1.00 69.43 334 GLU A N 1
ATOM 791 C CA . GLU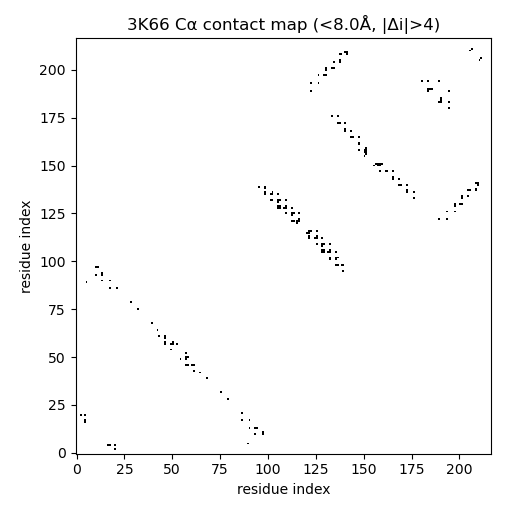 A 1 101 ? 61.274 28.168 40.150 1.00 70.07 334 GLU A CA 1
ATOM 792 C C . GLU A 1 101 ? 62.248 27.345 39.344 1.00 68.62 334 GLU A C 1
ATOM 793 O O . GLU A 1 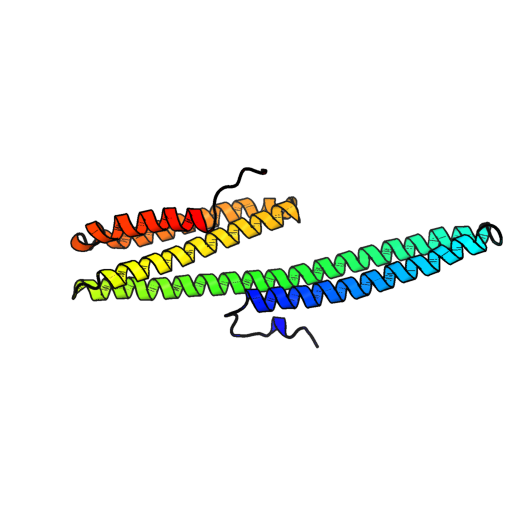101 ? 63.139 26.707 39.904 1.00 70.51 334 GLU A O 1
ATOM 799 N N . LYS A 1 102 ? 62.067 27.349 38.025 1.00 65.20 335 LYS A N 1
ATOM 800 C CA . LYS A 1 102 ? 62.966 26.612 37.145 1.00 63.93 335 LYS A CA 1
ATOM 801 C C . LYS A 1 102 ? 64.419 27.019 37.399 1.00 60.77 335 LYS A C 1
ATOM 802 O O . LYS A 1 102 ? 65.311 26.168 37.444 1.00 59.85 335 LYS A O 1
ATOM 805 N N . LYS A 1 103 ? 64.647 28.319 37.581 1.00 58.96 336 LYS A N 1
ATOM 806 C CA . LYS A 1 103 ? 65.987 28.850 37.847 1.00 60.79 336 LYS A CA 1
ATOM 807 C C . LYS A 1 103 ? 66.527 28.264 39.128 1.00 61.41 336 LYS A C 1
ATOM 808 O O . LYS A 1 103 ? 67.658 27.807 39.188 1.00 59.12 336 LYS A O 1
ATOM 814 N N . ARG A 1 104 ? 65.684 28.310 40.152 1.00 67.05 337 ARG A N 1
ATOM 815 C CA . ARG A 1 104 ? 65.988 27.809 41.483 1.00 71.43 337 ARG A CA 1
ATOM 816 C C . ARG A 1 104 ? 66.387 26.356 41.365 1.00 71.40 337 ARG A C 1
ATOM 817 O O . ARG A 1 104 ? 67.502 25.970 41.698 1.00 72.27 337 ARG A O 1
ATOM 825 N N . ASP A 1 105 ? 65.463 25.551 40.866 1.00 71.67 338 ASP A N 1
ATOM 826 C CA . ASP A 1 105 ? 65.717 24.125 40.725 1.00 72.65 338 ASP A CA 1
ATOM 827 C C . ASP A 1 105 ? 66.809 23.786 39.692 1.00 70.60 338 ASP A C 1
ATOM 828 O O . ASP A 1 105 ? 67.585 22.853 39.880 1.00 69.43 338 ASP A O 1
ATOM 833 N N . ALA A 1 106 ? 66.895 24.539 38.603 1.00 68.58 339 ALA A N 1
ATOM 834 C CA . ALA A 1 106 ? 67.933 24.244 37.616 1.00 67.94 339 ALA A CA 1
ATOM 835 C C . ALA A 1 106 ? 69.306 24.454 38.246 1.00 67.56 339 ALA A C 1
ATOM 836 O O . ALA A 1 106 ? 70.295 23.782 37.893 1.00 65.97 339 ALA A O 1
ATOM 838 N N . THR A 1 107 ? 69.365 25.401 39.176 1.00 66.68 340 THR A N 1
ATOM 839 C CA . THR A 1 107 ? 70.601 25.722 39.874 1.00 68.47 340 THR A CA 1
ATOM 840 C C . THR A 1 107 ? 70.997 24.580 40.803 1.00 68.83 340 THR A C 1
ATOM 841 O O . THR A 1 107 ? 72.155 24.151 40.804 1.00 69.23 340 THR A O 1
ATOM 845 N N . HIS A 1 108 ? 70.038 24.096 41.596 1.00 71.07 341 HIS A N 1
ATOM 846 C CA . HIS A 1 108 ? 70.283 22.994 42.534 1.00 71.22 341 HIS A CA 1
ATOM 847 C C . HIS A 1 108 ? 70.913 21.827 41.807 1.00 70.02 341 HIS A C 1
ATOM 848 O O . HIS A 1 108 ? 72.001 21.399 42.151 1.00 69.67 341 HIS A O 1
ATOM 855 N N . ASP A 1 109 ? 70.212 21.309 40.807 1.00 69.41 342 ASP A N 1
ATOM 856 C CA . ASP A 1 109 ? 70.738 20.201 40.026 1.00 69.67 342 ASP A CA 1
ATOM 857 C C . ASP A 1 109 ? 72.163 20.553 39.570 1.00 69.00 342 ASP A C 1
ATOM 858 O O . ASP A 1 109 ? 73.030 19.679 39.520 1.00 69.95 342 ASP A O 1
ATOM 863 N N . TYR A 1 110 ? 72.413 21.829 39.255 1.00 67.03 343 TYR A N 1
ATOM 864 C CA . TYR A 1 110 ? 73.747 22.248 38.795 1.00 66.22 343 TYR A CA 1
ATOM 865 C C . TYR A 1 110 ? 74.841 22.107 39.830 1.00 67.92 343 TYR A C 1
ATOM 866 O O . TYR A 1 110 ? 75.856 21.447 39.586 1.00 66.44 343 TYR A O 1
ATOM 875 N N . ARG A 1 111 ? 74.647 22.763 40.969 1.00 69.95 344 ARG A N 1
ATOM 876 C CA . ARG A 1 111 ? 75.623 22.719 42.037 1.00 72.10 344 ARG A CA 1
ATOM 877 C C . ARG A 1 111 ? 75.859 21.309 42.548 1.00 75.01 344 ARG A C 1
ATOM 878 O O . ARG A 1 111 ? 76.979 20.945 42.882 1.00 76.16 344 ARG A O 1
ATOM 886 N N . GLN A 1 112 ? 74.807 20.502 42.599 1.00 81.14 345 GLN A N 1
ATOM 887 C CA . GLN A 1 112 ? 74.975 19.133 43.064 1.00 84.52 345 GLN A CA 1
ATOM 888 C C . GLN A 1 112 ? 75.856 18.446 42.025 1.00 85.58 345 GLN A C 1
ATOM 889 O O . GLN A 1 112 ? 76.816 17.745 42.364 1.00 84.90 345 GLN A O 1
ATOM 895 N N . ALA A 1 113 ? 75.528 18.670 40.757 1.00 82.89 346 ALA A N 1
ATOM 896 C CA . ALA A 1 113 ? 76.283 18.083 39.660 1.00 82.10 346 ALA A CA 1
ATOM 897 C C . ALA A 1 113 ? 77.766 18.351 39.874 1.00 81.38 346 ALA A C 1
ATOM 898 O O . ALA A 1 113 ? 78.611 17.488 39.632 1.00 80.86 346 ALA A O 1
ATOM 900 N N . LEU A 1 114 ? 78.078 19.561 40.321 1.00 81.05 347 LEU A N 1
ATOM 901 C CA . LEU A 1 114 ? 79.464 19.945 40.562 1.00 79.33 347 LEU A CA 1
ATOM 902 C C . LEU A 1 114 ? 80.039 19.276 41.804 1.00 81.17 347 LEU A C 1
ATOM 903 O O . LEU A 1 114 ? 81.125 18.691 41.756 1.00 81.95 347 LEU A O 1
ATOM 908 N N . ALA A 1 115 ? 79.322 19.374 42.921 1.00 81.72 348 ALA A N 1
ATOM 909 C CA . ALA A 1 115 ? 79.785 18.764 44.157 1.00 81.46 348 ALA A CA 1
ATOM 910 C C . ALA A 1 115 ? 80.046 17.284 43.906 1.00 82.08 348 ALA A C 1
ATOM 911 O O . ALA A 1 115 ? 81.108 16.776 44.258 1.00 81.14 348 ALA A O 1
ATOM 913 N N . THR A 1 116 ? 79.090 16.597 43.285 1.00 81.40 349 THR A N 1
ATOM 914 C CA . THR A 1 116 ? 79.252 15.176 42.987 1.00 82.81 349 THR A CA 1
ATOM 915 C C . THR A 1 116 ? 80.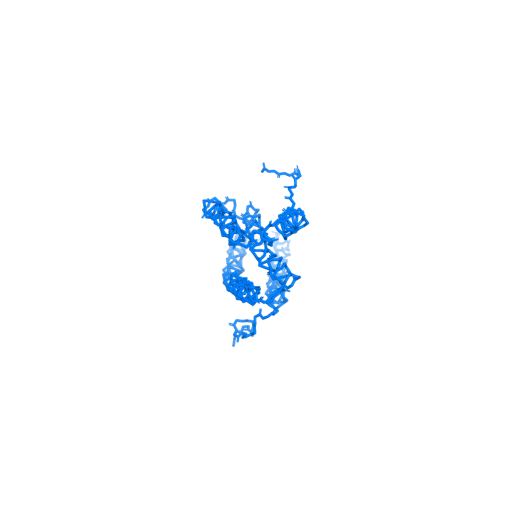451 14.928 42.097 1.00 84.99 349 THR A C 1
ATOM 916 O O . THR A 1 116 ? 81.000 13.835 42.065 1.00 86.71 349 THR A O 1
ATOM 920 N N . HIS A 1 117 ? 80.869 15.960 41.385 1.00 86.47 350 HIS A N 1
ATOM 921 C CA . HIS A 1 117 ? 82.009 15.847 40.491 1.00 87.04 350 HIS A CA 1
ATOM 922 C C . HIS A 1 117 ? 83.331 15.840 41.232 1.00 91.24 350 HIS A C 1
ATOM 923 O O . HIS A 1 117 ? 84.260 15.139 40.839 1.00 93.07 350 HIS A O 1
ATOM 930 N N . VAL A 1 118 ? 83.416 16.656 42.278 1.00 94.75 351 VAL A N 1
ATOM 931 C CA . VAL A 1 118 ? 84.624 16.734 43.082 1.00 95.29 351 VAL A CA 1
ATOM 932 C C . VAL A 1 118 ? 85.135 15.326 43.302 1.00 100.36 351 VAL A C 1
ATOM 933 O O . VAL A 1 118 ? 86.323 15.053 43.136 1.00 101.32 351 VAL A O 1
ATOM 937 N N . ASN A 1 119 ? 84.222 14.439 43.685 1.00 101.93 352 ASN A N 1
ATOM 938 C CA . ASN A 1 119 ? 84.549 13.045 43.950 1.00 103.54 352 ASN A CA 1
ATOM 939 C C . ASN A 1 119 ? 84.687 12.293 42.633 1.00 103.07 352 ASN A C 1
ATOM 940 O O . ASN A 1 119 ? 85.790 12.022 42.165 1.00 103.99 352 ASN A O 1
ATOM 945 N N . LYS A 1 120 ? 83.563 11.939 42.021 1.00 99.10 353 LYS A N 1
ATOM 946 C CA . LYS A 1 120 ? 83.625 11.212 40.746 1.00 97.37 353 LYS A CA 1
ATOM 947 C C . LYS A 1 120 ? 83.013 11.963 39.579 1.00 98.17 353 LYS A C 1
ATOM 948 O O . LYS A 1 120 ? 81.974 12.605 39.711 1.00 94.68 353 LYS A O 1
ATOM 954 N N . PRO A 1 121 ? 83.662 11.880 38.404 1.00 95.26 354 PRO A N 1
ATOM 955 C CA . PRO A 1 121 ? 83.310 12.505 37.127 1.00 97.04 354 PRO A CA 1
ATOM 956 C C . PRO A 1 121 ? 81.829 12.608 36.758 1.00 98.58 354 PRO A C 1
ATOM 957 O O . PRO A 1 121 ? 81.330 11.808 35.963 1.00 96.23 354 PRO A O 1
ATOM 961 N N . ASN A 1 122 ? 81.149 13.621 37.286 1.00 95.86 355 ASN A N 1
ATOM 962 C CA . ASN A 1 122 ? 79.773 13.819 36.939 1.00 94.24 355 ASN A CA 1
ATOM 963 C C . ASN A 1 122 ? 79.715 14.527 35.580 1.00 93.59 355 ASN A C 1
ATOM 964 O O . ASN A 1 122 ? 78.689 15.089 35.183 1.00 93.84 355 ASN A O 1
ATOM 969 N N . LYS A 1 123 ? 80.855 14.514 34.897 1.00 90.52 356 LYS A N 1
ATOM 970 C CA . LYS A 1 123 ? 81.027 15.086 33.568 1.00 88.87 356 LYS A CA 1
ATOM 971 C C . LYS A 1 123 ? 79.743 15.550 32.883 1.00 86.00 356 LYS A C 1
ATOM 972 O O . LYS A 1 123 ? 79.358 16.712 32.993 1.00 85.53 356 LYS A O 1
ATOM 978 N N . HIS A 1 124 ? 79.104 14.624 32.170 1.00 85.32 357 HIS A N 1
ATOM 979 C CA . HIS A 1 124 ? 77.875 14.868 31.424 1.00 84.60 357 HIS A CA 1
ATOM 980 C C . HIS A 1 124 ? 76.774 15.546 32.223 1.00 80.65 357 HIS A C 1
ATOM 981 O O . HIS A 1 124 ? 76.181 16.522 31.771 1.00 80.60 357 HIS A O 1
ATOM 988 N N . SER A 1 125 ? 76.494 15.030 33.411 1.00 78.28 358 SER A N 1
ATOM 989 C CA . SER A 1 125 ? 75.441 15.607 34.234 1.00 74.40 358 SER A CA 1
ATOM 990 C C . SER A 1 125 ? 75.661 17.092 34.505 1.00 71.39 358 SER A C 1
ATOM 991 O O . SER A 1 125 ? 74.712 17.879 34.496 1.00 69.23 358 SER A O 1
ATOM 994 N N . VAL A 1 126 ? 76.909 17.481 34.743 1.00 67.27 359 VAL A N 1
ATOM 995 C CA . VAL A 1 126 ? 77.199 18.888 35.011 1.00 66.30 359 VAL A CA 1
ATOM 996 C C . VAL A 1 126 ? 76.668 19.749 33.872 1.00 66.61 359 VAL A C 1
ATOM 997 O O . VAL A 1 126 ? 75.932 20.718 34.108 1.00 64.89 359 VAL A O 1
ATOM 1001 N N . LEU A 1 127 ? 77.034 19.372 32.648 1.00 65.78 360 LEU A N 1
ATOM 1002 C CA . LEU A 1 127 ? 76.620 20.070 31.436 1.00 65.55 360 LEU A CA 1
ATOM 1003 C C . LEU A 1 127 ? 75.101 20.132 31.247 1.00 67.74 360 LEU A C 1
ATOM 1004 O O . LEU A 1 127 ? 74.532 21.210 31.089 1.00 68.62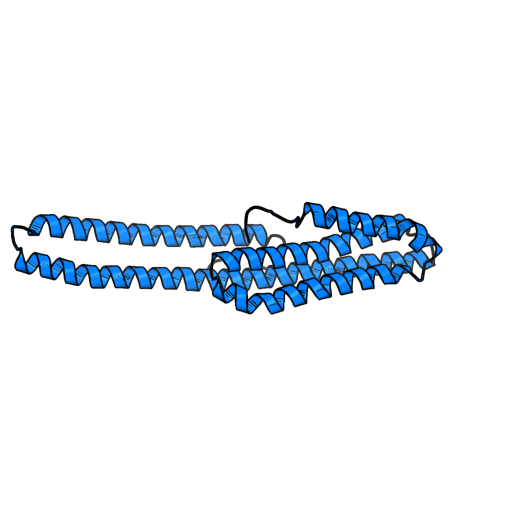 360 LEU A O 1
ATOM 1009 N N . GLN A 1 128 ? 74.443 18.976 31.267 1.00 71.84 361 GLN A N 1
ATOM 1010 C CA . GLN A 1 128 ? 72.989 18.920 31.099 1.00 73.54 361 GLN A CA 1
ATOM 1011 C C . GLN A 1 128 ? 72.339 19.791 32.148 1.00 73.77 361 GLN A C 1
ATOM 1012 O O . GLN A 1 128 ? 71.256 20.344 31.944 1.00 74.77 361 GLN A O 1
ATOM 1015 N N . SER A 1 129 ? 73.022 19.910 33.280 1.00 71.41 362 SER A N 1
ATOM 1016 C CA . SER A 1 129 ? 72.523 20.712 34.386 1.00 70.13 362 SER A CA 1
ATOM 1017 C C . SER A 1 129 ? 72.643 22.194 34.045 1.00 68.84 362 SER A C 1
ATOM 1018 O O . SER A 1 129 ? 71.703 22.981 34.208 1.00 67.80 362 SER A O 1
ATOM 1021 N N . LEU A 1 130 ? 73.819 22.554 33.545 1.00 66.94 363 LEU A N 1
ATOM 1022 C CA . LEU A 1 130 ? 74.122 23.924 33.152 1.00 64.36 363 LEU A CA 1
ATOM 1023 C C . LEU A 1 130 ? 73.181 24.399 32.043 1.00 64.85 363 LEU A C 1
ATOM 1024 O O . LEU A 1 130 ? 72.557 25.460 32.160 1.00 64.91 363 LEU A O 1
ATOM 1029 N N . LYS A 1 131 ? 73.077 23.597 30.980 1.00 63.48 364 LYS A N 1
ATOM 1030 C CA . LYS A 1 131 ? 72.219 23.929 29.847 1.00 63.77 364 LYS A CA 1
ATOM 1031 C C . LYS A 1 131 ? 70.791 24.165 30.306 1.00 64.17 364 LYS A C 1
ATOM 1032 O O . LYS A 1 131 ? 70.072 24.988 29.741 1.00 64.82 364 LYS A O 1
ATOM 1038 N N . ALA A 1 132 ? 70.375 23.452 31.345 1.00 64.41 365 ALA A N 1
ATOM 1039 C CA . ALA A 1 132 ? 69.023 23.628 31.863 1.00 62.21 365 ALA A CA 1
ATOM 1040 C C . ALA A 1 132 ? 68.925 25.013 32.500 1.00 60.23 365 ALA A C 1
ATOM 1041 O O . ALA A 1 132 ? 67.965 25.764 32.284 1.00 57.43 365 ALA A O 1
ATOM 1043 N N . TYR A 1 133 ? 69.938 25.348 33.287 1.00 56.51 366 TYR A N 1
ATOM 1044 C CA . TYR A 1 133 ? 69.964 26.643 33.949 1.00 53.99 366 TYR A CA 1
ATOM 1045 C C . TYR A 1 133 ? 69.961 27.758 32.917 1.00 53.17 366 TYR A C 1
ATOM 1046 O O . TYR A 1 133 ? 69.290 28.781 33.100 1.00 53.22 366 TYR A O 1
ATOM 1055 N N . ILE A 1 134 ? 70.722 27.563 31.843 1.00 51.06 367 ILE A N 1
ATOM 1056 C CA . ILE A 1 134 ? 70.808 28.543 30.772 1.00 49.20 367 ILE A CA 1
ATOM 1057 C C . ILE A 1 134 ? 69.456 28.725 30.092 1.00 49.43 367 ILE A C 1
ATOM 1058 O O . ILE A 1 134 ? 68.989 29.840 29.877 1.00 49.13 367 ILE A O 1
ATOM 1063 N N . ARG A 1 135 ? 68.830 27.612 29.745 1.00 53.15 368 ARG A N 1
ATOM 1064 C CA . ARG A 1 135 ? 67.524 27.643 29.094 1.00 53.64 368 ARG A CA 1
ATOM 1065 C C . ARG A 1 135 ? 66.613 28.488 29.971 1.00 53.96 368 ARG A C 1
ATOM 1066 O O . ARG A 1 135 ? 65.917 29.372 29.474 1.00 54.45 368 ARG A O 1
ATOM 1074 N N . ALA A 1 136 ? 66.648 28.226 31.281 1.00 54.15 369 ALA A N 1
ATOM 1075 C CA . ALA A 1 136 ? 65.808 28.939 32.250 1.00 55.45 369 ALA A CA 1
ATOM 1076 C C . ALA A 1 136 ? 65.968 30.449 32.205 1.00 55.66 369 ALA A C 1
ATOM 1077 O O . ALA A 1 136 ? 64.995 31.183 32.038 1.00 55.89 369 ALA A O 1
ATOM 1079 N N . GLU A 1 137 ? 67.195 30.917 32.391 1.00 53.65 370 GLU A N 1
ATOM 1080 C CA . GLU A 1 137 ? 67.449 32.348 32.345 1.00 54.22 370 GLU A CA 1
ATOM 1081 C C . GLU A 1 137 ? 67.058 32.920 30.972 1.00 55.31 370 GLU A C 1
ATOM 1082 O O . GLU A 1 137 ? 66.387 33.958 30.883 1.00 53.77 370 GLU A O 1
ATOM 1088 N N . GLU A 1 138 ? 67.452 32.234 29.900 1.00 56.78 371 GLU A N 1
ATOM 1089 C CA . GLU A 1 138 ? 67.128 32.723 28.568 1.00 58.03 371 GLU A CA 1
ATOM 1090 C C . GLU A 1 138 ? 65.605 32.797 28.335 1.00 58.34 371 GLU A C 1
ATOM 1091 O O . GLU A 1 138 ? 65.133 33.693 27.638 1.00 56.63 371 GLU A O 1
ATOM 1097 N N . LYS A 1 139 ? 64.841 31.870 28.919 1.00 59.52 372 LYS A N 1
ATOM 1098 C CA . LYS A 1 139 ? 63.379 31.909 28.787 1.00 60.32 372 LYS A CA 1
ATOM 1099 C C . LYS A 1 139 ? 62.907 33.193 29.458 1.00 60.02 372 LYS A C 1
ATOM 1100 O O . LYS A 1 139 ? 61.957 33.834 29.024 1.00 60.28 372 LYS A O 1
ATOM 1103 N N . ASP A 1 140 ? 63.582 33.564 30.536 1.00 60.28 373 ASP A N 1
ATOM 1104 C CA . ASP A 1 140 ? 63.234 34.781 31.259 1.00 59.59 373 ASP A CA 1
ATOM 1105 C C . ASP A 1 140 ? 63.435 35.980 30.327 1.00 58.90 373 ASP A C 1
ATOM 1106 O O . ASP A 1 140 ? 62.608 36.890 30.270 1.00 58.98 373 ASP A O 1
ATOM 1111 N N . ARG A 1 141 ? 64.549 35.983 29.604 1.00 57.77 374 ARG A N 1
ATOM 1112 C CA . ARG A 1 141 ? 64.859 37.070 28.679 1.00 57.94 374 ARG A CA 1
ATOM 1113 C C . ARG A 1 141 ? 63.763 37.157 27.620 1.00 58.55 374 ARG A C 1
ATOM 1114 O O . ARG A 1 141 ? 63.122 38.186 27.451 1.00 59.04 374 ARG A O 1
ATOM 1122 N N . MET A 1 142 ? 63.538 36.057 26.921 1.00 60.97 375 MET A N 1
ATOM 1123 C CA . MET A 1 142 ? 62.527 36.016 25.880 1.00 65.24 375 MET A CA 1
ATOM 1124 C C . MET A 1 142 ? 61.197 36.615 26.349 1.00 64.26 375 MET A C 1
ATOM 1125 O O . MET A 1 142 ? 60.638 37.484 25.685 1.00 65.67 375 MET A O 1
ATOM 1130 N N . HIS A 1 143 ? 60.693 36.163 27.489 1.00 64.17 376 HIS A N 1
ATO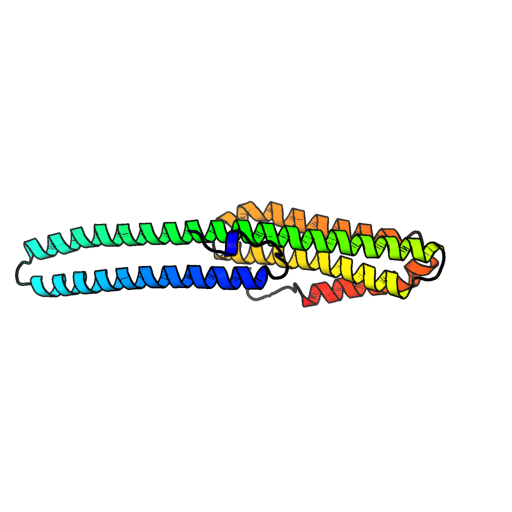M 1131 C CA . HIS A 1 143 ? 59.441 36.708 27.983 1.00 66.38 376 HIS A CA 1
ATOM 1132 C C . HIS A 1 143 ? 59.535 38.196 28.263 1.00 63.55 376 HIS A C 1
ATOM 1133 O O . HIS A 1 143 ? 58.630 38.949 27.933 1.00 63.28 376 HIS A O 1
ATOM 1140 N N . THR A 1 144 ? 60.628 38.639 28.866 1.00 60.91 377 THR A N 1
ATOM 1141 C CA . THR A 1 144 ? 60.725 40.051 29.174 1.00 60.14 377 THR A CA 1
ATOM 1142 C C . THR A 1 144 ? 60.677 40.877 27.907 1.00 60.49 377 THR A C 1
ATOM 1143 O O . THR A 1 144 ? 59.898 41.819 27.812 1.00 59.59 377 THR A O 1
ATOM 1147 N N . LEU A 1 145 ? 61.524 40.537 26.944 1.00 61.17 378 LEU A N 1
ATOM 1148 C CA . LEU A 1 145 ? 61.558 41.235 25.666 1.00 61.69 378 LEU A CA 1
ATOM 1149 C C . LEU A 1 145 ? 60.163 41.242 25.054 1.00 65.50 378 LEU A C 1
ATOM 1150 O O . LEU A 1 145 ? 59.637 42.285 24.641 1.00 67.59 378 LEU A O 1
ATOM 1155 N N . ASN A 1 146 ? 59.557 40.068 24.992 1.00 67.37 379 ASN A N 1
ATOM 1156 C CA . ASN A 1 146 ? 58.226 39.972 24.419 1.00 70.30 379 ASN A CA 1
ATOM 1157 C C . ASN A 1 146 ? 57.244 40.910 25.117 1.00 73.32 379 ASN A C 1
ATOM 1158 O O . ASN A 1 146 ? 56.476 41.597 24.458 1.00 75.65 379 ASN A O 1
ATOM 1163 N N . ARG A 1 147 ? 57.303 40.986 26.439 1.00 75.92 380 ARG A N 1
ATOM 1164 C CA . ARG A 1 147 ? 56.417 41.884 27.169 1.00 79.35 380 ARG A CA 1
ATOM 1165 C C . ARG A 1 147 ? 56.632 43.327 26.663 1.00 77.40 380 ARG A C 1
ATOM 1166 O O . ARG A 1 147 ? 55.690 44.070 26.408 1.00 77.76 380 ARG A O 1
ATOM 1174 N N . TYR A 1 148 ? 57.890 43.707 26.504 1.00 76.13 381 TYR A N 1
ATOM 1175 C CA . TYR A 1 148 ? 58.246 45.033 26.031 1.00 75.27 381 TYR A CA 1
ATOM 1176 C C . TYR A 1 148 ? 57.704 45.222 24.632 1.00 75.24 381 TYR A C 1
ATOM 1177 O O . TYR A 1 148 ? 57.353 46.337 24.235 1.00 74.25 381 TYR A O 1
ATOM 1186 N N . ARG A 1 149 ? 57.664 44.135 23.868 1.00 75.67 382 ARG A N 1
ATOM 1187 C CA . ARG A 1 149 ? 57.142 44.204 22.507 1.00 76.81 382 ARG A CA 1
ATOM 1188 C C . ARG A 1 149 ? 55.632 44.493 22.541 1.00 77.14 382 ARG A C 1
ATOM 1189 O O . ARG A 1 149 ? 55.179 45.481 21.967 1.00 76.44 382 ARG A O 1
ATOM 1191 N N . HIS A 1 150 ? 54.860 43.650 23.225 1.00 76.50 383 HIS A N 1
ATOM 1192 C CA . HIS A 1 150 ? 53.412 43.854 23.336 1.00 78.36 383 HIS A CA 1
ATOM 1193 C C . HIS A 1 150 ? 53.120 45.257 23.845 1.00 79.17 383 HIS A C 1
ATOM 1194 O O . HIS A 1 150 ? 52.319 45.968 23.270 1.00 80.52 383 HIS A O 1
ATOM 1197 N N . LEU A 1 151 ? 53.782 45.657 24.924 1.00 82.64 384 LEU A N 1
ATOM 1198 C CA . LEU A 1 151 ? 53.571 46.987 25.493 1.00 83.91 384 LEU A CA 1
ATOM 1199 C C . LEU A 1 151 ? 53.950 48.105 24.526 1.00 86.09 384 LEU A C 1
ATOM 1200 O O . LEU A 1 151 ? 53.375 49.183 24.587 1.00 86.14 384 LEU A O 1
ATOM 1205 N N . LEU A 1 152 ? 54.899 47.851 23.630 1.00 87.69 385 LEU A N 1
ATOM 1206 C CA . LEU A 1 152 ? 55.307 48.868 22.669 1.00 90.80 385 LEU A CA 1
ATOM 1207 C C . LEU A 1 152 ? 54.215 49.143 21.643 1.00 93.44 385 LEU A C 1
ATOM 1208 O O . LEU A 1 152 ? 54.169 50.224 21.068 1.00 95.63 385 LEU A O 1
ATOM 1213 N N . LYS A 1 153 ? 53.352 48.156 21.407 1.00 97.15 386 LYS A N 1
ATOM 1214 C CA . LYS A 1 153 ? 52.265 48.282 20.441 1.00 97.15 386 LYS A CA 1
ATOM 1215 C C . LYS A 1 153 ? 50.954 48.660 21.151 1.00 98.22 386 LYS A C 1
ATOM 1216 O O . LYS A 1 153 ? 50.160 49.439 20.621 1.00 96.72 386 LYS A O 1
ATOM 1218 N N . ALA A 1 154 ? 50.733 48.116 22.347 1.00 97.76 387 ALA A N 1
ATOM 1219 C CA . ALA A 1 154 ? 49.531 48.426 23.116 1.00 100.64 387 ALA A CA 1
ATOM 1220 C C . ALA A 1 154 ? 49.600 49.863 23.621 1.00 103.31 387 ALA A C 1
ATOM 1221 O O . ALA A 1 154 ? 48.828 50.731 23.187 1.00 105.10 387 ALA A O 1
ATOM 1223 N N . ASP A 1 155 ? 50.514 50.107 24.555 1.00 105.55 388 ASP A N 1
ATOM 1224 C CA . ASP A 1 155 ? 50.696 51.443 25.120 1.00 106.36 388 ASP A CA 1
ATOM 1225 C C . ASP A 1 155 ? 52.139 51.920 24.884 1.00 106.92 388 ASP A C 1
ATOM 1226 O O . ASP A 1 155 ? 53.054 51.502 25.618 1.00 108.44 388 ASP A O 1
ATOM 1229 N N . SER A 1 156 ? 52.345 52.770 23.870 1.00 103.75 389 SER A N 1
ATOM 1230 C CA . SER A 1 156 ? 53.668 53.290 23.554 1.00 100.39 389 SER A CA 1
ATOM 1231 C C . SER A 1 156 ? 54.197 53.971 24.804 1.00 99.03 389 SER A C 1
ATOM 1232 O O . SER A 1 156 ? 55.399 54.201 24.946 1.00 98.39 389 SER A O 1
ATOM 1235 N N . LYS A 1 157 ? 53.280 54.278 25.717 1.00 96.47 390 LYS A N 1
ATOM 1236 C CA . LYS A 1 157 ? 53.633 54.929 26.960 1.00 93.21 390 LYS A CA 1
ATOM 1237 C C . LYS A 1 157 ? 54.121 53.891 27.982 1.00 90.86 390 LYS A C 1
ATOM 1238 O O . LYS A 1 157 ? 55.295 53.889 28.348 1.00 89.81 390 LYS A O 1
ATOM 1240 N N . GLU A 1 158 ? 53.222 53.017 28.437 1.00 87.79 391 GLU A N 1
ATOM 1241 C CA . GLU A 1 158 ? 53.568 51.987 29.413 1.00 85.97 391 GLU A CA 1
ATOM 1242 C C . GLU A 1 158 ? 54.943 51.368 29.114 1.00 84.87 391 GLU A C 1
ATOM 1243 O O . GLU A 1 158 ? 55.718 51.055 30.028 1.00 85.24 391 GLU A O 1
ATOM 1245 N N . ALA A 1 159 ? 55.228 51.207 27.822 1.00 84.79 392 ALA A N 1
ATOM 1246 C CA . ALA A 1 159 ? 56.478 50.634 27.343 1.00 83.80 392 ALA A CA 1
ATOM 1247 C C . ALA A 1 159 ? 57.674 51.490 27.766 1.00 83.47 392 ALA A C 1
ATOM 1248 O O . ALA A 1 159 ? 58.730 50.970 28.130 1.00 82.13 392 ALA A O 1
ATOM 1250 N N . ALA A 1 160 ? 57.509 52.804 27.707 1.00 80.76 393 ALA A N 1
ATOM 1251 C CA . ALA A 1 160 ? 58.576 53.709 28.085 1.00 80.45 393 ALA A CA 1
ATOM 1252 C C . ALA A 1 160 ? 58.858 53.629 29.591 1.00 80.02 393 ALA A C 1
ATOM 1253 O O . ALA A 1 160 ? 60.002 53.784 30.019 1.00 80.51 393 ALA A O 1
ATOM 1255 N N . ALA A 1 161 ? 57.826 53.376 30.392 1.00 80.69 394 ALA A N 1
ATOM 1256 C CA . ALA A 1 161 ? 57.997 53.271 31.840 1.00 80.59 394 ALA A CA 1
ATOM 1257 C C . ALA A 1 161 ? 58.403 51.850 32.212 1.00 80.88 394 ALA A C 1
ATOM 1258 O O . ALA A 1 161 ? 58.286 51.435 33.369 1.00 81.47 394 ALA A O 1
ATOM 1260 N N . TYR A 1 162 ? 58.876 51.106 31.219 1.00 79.09 395 TYR A N 1
ATOM 1261 C CA . TYR A 1 162 ? 59.281 49.735 31.429 1.00 78.19 395 TYR A CA 1
ATOM 1262 C C . TYR A 1 162 ? 60.692 49.532 30.910 1.00 78.35 395 TYR A C 1
ATOM 1263 O O . TYR A 1 162 ? 61.445 48.713 31.446 1.00 77.66 395 TYR A O 1
ATOM 1272 N N . LYS A 1 163 ? 61.057 50.295 29.884 1.00 78.87 396 LYS A N 1
ATOM 1273 C CA . LYS A 1 163 ? 62.370 50.154 29.283 1.00 79.05 396 LYS A CA 1
ATOM 1274 C C . LYS A 1 163 ? 63.489 50.106 30.307 1.00 81.00 396 LYS A C 1
ATOM 1275 O O . LYS A 1 163 ? 64.252 49.146 30.336 1.00 82.26 396 LYS A O 1
ATOM 1281 N N . PRO A 1 164 ? 63.593 51.121 31.174 1.00 83.04 397 PRO A N 1
ATOM 1282 C CA . PRO A 1 164 ? 64.675 51.069 32.162 1.00 82.50 397 PRO A CA 1
ATOM 1283 C C . PRO A 1 164 ? 64.690 49.702 32.852 1.00 80.82 397 PRO A C 1
ATOM 1284 O O . PRO A 1 164 ? 65.748 49.090 33.042 1.00 80.48 397 PRO A O 1
ATOM 1288 N N . THR A 1 165 ? 63.501 49.222 33.201 1.00 77.42 398 THR A N 1
ATOM 1289 C CA . THR A 1 165 ? 63.329 47.920 33.853 1.00 75.16 398 THR A CA 1
ATOM 1290 C C . THR A 1 165 ? 63.805 46.734 32.987 1.00 73.14 398 THR A C 1
ATOM 1291 O O . THR A 1 165 ? 64.441 45.793 33.479 1.00 72.05 398 THR A O 1
ATOM 1295 N N . VAL A 1 166 ? 63.472 46.775 31.700 1.00 72.10 399 VAL A N 1
ATOM 1296 C CA . VAL A 1 166 ? 63.855 45.708 30.774 1.00 70.19 399 VAL A CA 1
ATOM 1297 C C . VAL A 1 166 ? 65.370 45.635 30.658 1.00 70.56 399 VAL A C 1
ATOM 1298 O O . VAL A 1 166 ? 65.941 44.550 30.728 1.00 70.36 399 VAL A O 1
ATOM 1302 N N . ILE A 1 167 ? 66.019 46.783 30.479 1.00 70.74 400 ILE A N 1
ATOM 1303 C CA . ILE A 1 167 ? 67.468 46.802 30.385 1.00 69.83 400 ILE A CA 1
ATOM 1304 C C . ILE A 1 167 ? 68.092 46.317 31.689 1.00 70.49 400 ILE A C 1
ATOM 1305 O O . ILE A 1 167 ? 69.187 45.777 31.676 1.00 71.73 400 ILE A O 1
ATOM 1310 N N . HIS A 1 168 ? 67.411 46.501 32.818 1.00 69.34 401 HIS A N 1
ATOM 1311 C CA . HIS A 1 168 ? 67.950 46.060 34.109 1.00 68.54 401 HIS A CA 1
ATOM 1312 C C . HIS A 1 168 ? 67.859 44.547 34.247 1.00 66.66 401 HIS A C 1
ATOM 1313 O O . HIS A 1 168 ? 68.782 43.903 34.743 1.00 66.03 401 HIS A O 1
ATOM 1320 N N . ARG A 1 169 ? 66.741 43.980 33.808 1.00 65.23 402 ARG A N 1
ATOM 1321 C CA . ARG A 1 169 ? 66.562 42.533 33.860 1.00 66.13 402 ARG A CA 1
ATOM 1322 C C . ARG A 1 169 ? 67.553 41.838 32.933 1.00 62.97 402 ARG A C 1
ATOM 1323 O O . ARG A 1 169 ? 68.234 40.900 33.330 1.00 62.96 402 ARG A O 1
ATOM 1331 N N . LEU A 1 170 ? 67.629 42.308 31.693 1.00 63.87 403 LEU A N 1
ATOM 1332 C CA . LEU A 1 170 ? 68.524 41.700 30.718 1.00 64.80 403 LEU A CA 1
ATOM 1333 C C . LEU A 1 170 ? 69.991 41.732 31.149 1.00 62.16 403 LEU A C 1
ATOM 1334 O O . LEU A 1 170 ? 70.761 40.822 30.829 1.00 60.82 403 LEU A O 1
ATOM 1339 N N . ARG A 1 171 ? 70.363 42.762 31.901 1.00 61.27 404 ARG A N 1
ATOM 1340 C CA . ARG A 1 171 ? 71.731 42.911 32.391 1.00 62.87 404 ARG A CA 1
ATOM 1341 C C . ARG A 1 171 ? 72.035 41.824 33.414 1.00 60.63 404 ARG A C 1
ATOM 1342 O O . ARG A 1 171 ? 73.024 41.084 33.296 1.00 61.53 404 ARG A O 1
ATOM 1350 N N . TYR A 1 172 ? 71.189 41.732 34.431 1.00 56.06 405 TYR A N 1
ATOM 1351 C CA . TYR A 1 172 ? 71.417 40.733 35.450 1.00 54.04 405 TYR A CA 1
ATOM 1352 C C . TYR A 1 172 ? 71.294 39.307 34.957 1.00 51.46 405 TYR A C 1
ATOM 1353 O O . TYR A 1 172 ? 71.904 38.406 35.516 1.00 51.15 405 TYR A O 1
ATOM 1362 N N . ILE A 1 173 ? 70.496 39.070 33.928 1.00 49.72 406 ILE A N 1
ATOM 1363 C CA . ILE A 1 173 ? 70.404 37.700 33.433 1.00 50.38 406 ILE A CA 1
ATOM 1364 C C . ILE A 1 173 ? 71.780 37.319 32.903 1.00 51.37 406 ILE A C 1
ATOM 1365 O O . ILE A 1 173 ? 72.310 36.232 33.177 1.00 48.99 406 ILE A O 1
ATOM 1370 N N . ASP A 1 174 ? 72.380 38.245 32.169 1.00 50.14 407 ASP A N 1
ATOM 1371 C CA . ASP A 1 174 ? 73.708 37.992 31.662 1.00 52.14 407 ASP A CA 1
ATOM 1372 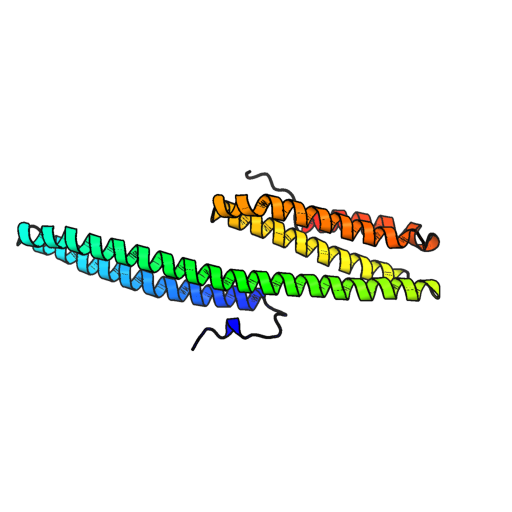C C . ASP A 1 174 ? 74.627 37.767 32.872 1.00 53.12 407 ASP A C 1
ATOM 1373 O O . ASP A 1 174 ? 75.285 36.730 32.968 1.00 53.72 407 ASP A O 1
ATOM 1378 N N . LEU A 1 175 ? 74.640 38.709 33.817 1.00 53.33 408 LEU A N 1
ATOM 1379 C CA . LEU A 1 175 ? 75.492 38.573 34.999 1.00 53.01 408 LEU A CA 1
ATOM 1380 C C . LEU A 1 175 ? 75.327 37.207 35.663 1.00 53.30 408 LEU A C 1
ATOM 1381 O O . LEU A 1 175 ? 76.311 36.467 35.809 1.00 54.21 408 LEU A O 1
ATOM 1386 N N . ARG A 1 176 ? 74.105 36.855 36.060 1.00 50.64 409 ARG A N 1
ATOM 1387 C CA . ARG A 1 176 ? 73.891 35.549 36.679 1.00 51.63 409 ARG A CA 1
ATOM 1388 C C . ARG A 1 176 ? 74.461 34.425 35.769 1.00 52.12 409 ARG A C 1
ATOM 1389 O O . ARG A 1 176 ? 75.209 33.554 36.231 1.00 52.72 409 ARG A O 1
ATOM 1397 N N . ILE A 1 177 ? 74.146 34.444 34.475 1.00 52.40 410 ILE A N 1
ATOM 1398 C CA . ILE A 1 177 ? 74.680 33.388 33.589 1.00 50.53 410 ILE A CA 1
ATOM 1399 C C . ILE A 1 177 ? 76.212 33.398 33.567 1.00 52.41 410 ILE A C 1
ATOM 1400 O O . ILE A 1 177 ? 76.848 32.346 33.618 1.00 51.85 410 ILE A O 1
ATOM 1405 N N . ASN A 1 178 ? 76.833 34.564 33.479 1.00 49.87 411 ASN A N 1
ATOM 1406 C CA . ASN A 1 178 ? 78.288 34.536 33.492 1.00 51.19 411 ASN A CA 1
ATOM 1407 C C . ASN A 1 178 ? 78.769 34.011 34.839 1.00 54.64 411 ASN A C 1
ATOM 1408 O O . ASN A 1 178 ? 79.561 33.069 34.903 1.00 55.55 411 ASN A O 1
ATOM 1413 N N . GLY A 1 179 ? 78.253 34.591 35.915 1.00 56.53 412 GLY A N 1
ATOM 1414 C CA . GLY A 1 179 ? 78.631 34.129 37.229 1.00 55.72 412 GLY A CA 1
ATOM 1415 C C . GLY A 1 179 ? 78.496 32.620 37.314 1.00 56.86 412 GLY A C 1
ATOM 1416 O O . GLY A 1 179 ? 79.366 31.923 37.830 1.00 55.88 412 GLY A O 1
ATOM 1417 N N . THR A 1 180 ? 77.410 32.088 36.777 1.00 54.31 413 THR A N 1
ATOM 1418 C CA . THR A 1 180 ? 77.218 30.650 36.852 1.00 53.81 413 THR A CA 1
ATOM 1419 C C . THR A 1 180 ? 78.300 29.883 36.078 1.00 56.24 413 THR A C 1
ATOM 1420 O O . THR A 1 180 ? 78.711 28.798 36.489 1.00 56.39 413 THR A O 1
ATOM 1424 N N . LEU A 1 181 ? 78.780 30.460 34.976 1.00 58.70 414 LEU A N 1
ATOM 1425 C CA . LEU A 1 181 ? 79.851 29.852 34.181 1.00 56.79 414 LEU A CA 1
ATOM 1426 C C . LEU A 1 181 ? 81.164 29.959 34.981 1.00 58.83 414 LEU A C 1
ATOM 1427 O O . LEU A 1 181 ? 82.013 29.054 34.951 1.00 58.09 414 LEU A O 1
ATOM 1432 N N . ALA A 1 182 ? 81.328 31.063 35.703 1.00 58.28 415 ALA A N 1
ATOM 1433 C CA . ALA A 1 182 ? 82.530 31.240 36.500 1.00 59.99 415 ALA A CA 1
ATOM 1434 C C . ALA A 1 182 ? 82.705 30.072 37.485 1.00 61.71 415 ALA A C 1
ATOM 1435 O O . ALA A 1 182 ? 83.822 29.690 37.828 1.00 62.39 415 ALA A O 1
ATOM 1437 N N . MET A 1 183 ? 81.601 29.497 37.935 1.00 62.28 416 MET A N 1
ATOM 1438 C CA . MET A 1 183 ? 81.699 28.400 38.867 1.00 62.41 416 MET A CA 1
ATOM 1439 C C . MET A 1 183 ? 82.540 27.254 38.339 1.00 63.65 416 MET A C 1
ATOM 1440 O O . MET A 1 183 ? 82.938 26.386 39.103 1.00 64.84 416 MET A O 1
ATOM 1445 N N . LEU A 1 184 ? 82.851 27.244 37.048 1.00 63.29 417 LEU A N 1
ATOM 1446 C CA . LEU A 1 184 ? 83.665 26.154 36.525 1.00 64.19 417 LEU A CA 1
ATOM 1447 C C . LEU A 1 184 ? 85.154 26.415 36.693 1.00 65.52 417 LEU A C 1
ATOM 1448 O O . LEU A 1 184 ? 85.945 25.485 36.705 1.00 66.46 417 LEU A O 1
ATOM 1453 N N . ARG A 1 185 ? 85.534 27.676 36.829 1.00 67.90 418 ARG A N 1
ATOM 1454 C CA . ARG A 1 185 ? 86.939 28.027 36.977 1.00 69.42 418 ARG A CA 1
ATOM 1455 C C . ARG A 1 185 ? 87.738 27.138 37.943 1.00 71.32 418 ARG A C 1
ATOM 1456 O O . ARG A 1 185 ? 88.950 26.951 37.772 1.00 72.15 418 ARG A O 1
ATOM 1464 N N . ASP A 1 186 ? 87.072 26.590 38.955 1.00 71.00 419 ASP A N 1
ATOM 1465 C CA . ASP A 1 186 ? 87.756 25.748 39.931 1.00 70.79 419 ASP A CA 1
ATOM 1466 C C . ASP A 1 186 ? 87.961 24.293 39.506 1.00 71.84 419 ASP A C 1
ATOM 1467 O O . ASP A 1 186 ? 88.827 23.609 40.046 1.00 70.66 419 ASP A O 1
ATOM 1472 N N . PHE A 1 187 ? 87.167 23.807 38.561 1.00 73.69 420 PHE A N 1
ATOM 1473 C CA . PHE A 1 187 ? 87.358 22.449 38.085 1.00 76.20 420 PHE A CA 1
ATOM 1474 C C . PHE A 1 187 ? 88.054 22.550 36.732 1.00 75.70 420 PHE A C 1
ATOM 1475 O O . PHE A 1 187 ? 87.446 22.344 35.680 1.00 77.53 420 PHE A O 1
ATOM 1483 N N . PRO A 1 188 ? 89.366 22.852 36.762 1.00 76.53 421 PRO A N 1
ATOM 1484 C CA . PRO A 1 188 ? 90.179 22.998 35.557 1.00 79.02 421 PRO A CA 1
ATOM 1485 C C . PRO A 1 188 ? 89.971 21.808 34.669 1.00 78.56 421 PRO A C 1
ATOM 1486 O O . PRO A 1 188 ? 89.761 21.939 33.463 1.00 77.81 421 PRO A O 1
ATOM 1490 N N . ASP A 1 189 ? 90.032 20.637 35.277 1.00 82.33 422 ASP A N 1
ATOM 1491 C CA . ASP A 1 189 ? 89.817 19.417 34.536 1.00 86.45 422 ASP A CA 1
ATOM 1492 C C . ASP A 1 189 ? 88.550 19.561 33.686 1.00 85.06 422 ASP A C 1
ATOM 1493 O O . ASP A 1 189 ? 88.541 19.259 32.488 1.00 85.47 422 ASP A O 1
ATOM 1498 N N . LEU A 1 190 ? 87.502 20.086 34.310 1.00 84.00 423 LEU A N 1
ATOM 1499 C CA . LEU A 1 190 ? 86.201 20.233 33.679 1.00 81.60 423 LEU A CA 1
ATOM 1500 C C . LEU A 1 190 ? 85.950 21.517 32.902 1.00 81.92 423 LEU A C 1
ATOM 1501 O O . LEU A 1 190 ? 85.284 21.508 31.865 1.00 81.76 423 LEU A O 1
ATOM 1506 N N . GLU A 1 191 ? 86.482 22.626 33.393 1.00 83.28 424 GLU A N 1
ATOM 1507 C CA . GLU A 1 191 ? 86.267 23.890 32.710 1.00 83.38 424 GLU A CA 1
ATOM 1508 C C . GLU A 1 191 ? 86.847 23.896 31.303 1.00 83.25 424 GLU A C 1
ATOM 1509 O O . GLU A 1 191 ? 86.492 24.733 30.471 1.00 82.43 424 GLU A O 1
ATOM 1515 N N . LYS A 1 192 ? 87.748 22.963 31.040 1.00 81.59 425 LYS A N 1
ATOM 1516 C CA . LYS A 1 192 ? 88.381 22.914 29.746 1.00 82.21 425 LYS A CA 1
ATOM 1517 C C . LYS A 1 192 ? 87.475 22.244 28.720 1.00 80.99 425 LYS A C 1
ATOM 1518 O O . LYS A 1 192 ? 87.448 22.649 27.561 1.00 81.26 425 LYS A O 1
ATOM 1521 N N . TYR A 1 193 ? 86.702 21.247 29.141 1.00 82.46 426 TYR A N 1
ATOM 1522 C CA . TYR A 1 193 ? 85.845 20.545 28.193 1.00 82.05 426 TYR A CA 1
ATOM 1523 C C . TYR A 1 193 ? 84.351 20.882 28.215 1.00 77.46 426 TYR A C 1
ATOM 1524 O O . TYR A 1 193 ? 83.679 20.762 27.190 1.00 76.10 426 TYR A O 1
ATOM 1533 N N . VAL A 1 194 ? 83.819 21.304 29.360 1.00 73.98 427 VAL A N 1
ATOM 1534 C CA . VAL A 1 194 ? 82.390 21.629 29.424 1.00 70.93 427 VAL A CA 1
ATOM 1535 C C . VAL A 1 194 ? 82.062 23.068 29.003 1.00 70.46 427 VAL A C 1
ATOM 1536 O O . VAL A 1 194 ? 81.069 23.310 28.310 1.00 69.64 427 VAL A O 1
ATOM 1540 N N . ARG A 1 195 ? 82.895 24.015 29.427 1.00 67.87 428 ARG A N 1
ATOM 1541 C CA . ARG A 1 195 ? 82.672 25.435 29.138 1.00 66.92 428 ARG A CA 1
ATOM 1542 C C . ARG A 1 195 ? 82.414 25.811 27.669 1.00 68.55 428 ARG A C 1
ATOM 1543 O O . ARG A 1 195 ? 81.332 26.315 27.333 1.00 66.00 428 ARG A O 1
ATOM 1551 N N . PRO A 1 196 ? 83.389 25.564 26.772 1.00 68.98 429 PRO A N 1
ATOM 1552 C CA . PRO A 1 196 ? 83.169 25.920 25.368 1.00 68.78 429 PRO A CA 1
ATOM 1553 C C . PRO A 1 196 ? 81.878 25.308 24.828 1.00 69.06 429 PRO A C 1
ATOM 1554 O O . PRO A 1 196 ? 81.284 25.833 23.893 1.00 69.16 429 PRO A O 1
ATOM 1558 N N . ILE A 1 197 ? 81.434 24.201 25.418 1.00 66.63 430 ILE A N 1
ATOM 1559 C CA . ILE A 1 197 ? 80.190 23.580 24.962 1.00 66.27 430 ILE A CA 1
ATOM 1560 C C . ILE A 1 197 ? 78.956 24.363 25.439 1.00 64.95 430 ILE A C 1
ATOM 1561 O O . ILE A 1 197 ? 78.037 24.651 24.656 1.00 64.33 430 ILE A O 1
ATOM 1566 N N . ALA A 1 198 ? 78.944 24.706 26.724 1.00 63.72 431 ALA A N 1
ATOM 1567 C CA . ALA A 1 198 ? 77.847 25.462 27.319 1.00 59.62 431 ALA A CA 1
ATOM 1568 C C . ALA A 1 198 ? 77.740 26.868 26.735 1.00 58.23 431 ALA A C 1
ATOM 1569 O O . ALA A 1 198 ? 76.634 27.363 26.515 1.00 56.58 431 ALA A O 1
ATOM 1571 N N . VAL A 1 199 ? 78.886 27.515 26.488 1.00 56.65 432 VAL A N 1
ATOM 1572 C CA . VAL A 1 199 ? 78.885 28.882 25.941 1.00 56.27 432 VAL A CA 1
ATOM 1573 C C . VAL A 1 199 ? 78.252 28.913 24.546 1.00 56.13 432 VAL A C 1
ATOM 1574 O O . VAL A 1 199 ? 77.412 29.764 24.253 1.00 53.39 432 VAL A O 1
ATOM 1578 N N . THR A 1 200 ? 78.662 27.989 23.681 1.00 57.61 433 THR A N 1
ATOM 1579 C CA . THR A 1 200 ? 78.088 27.920 22.344 1.00 57.73 433 THR A CA 1
ATOM 1580 C C . THR A 1 200 ? 76.587 27.622 22.466 1.00 58.12 433 THR A C 1
ATOM 1581 O O . THR A 1 200 ? 75.741 28.230 21.784 1.00 55.92 433 THR A O 1
ATOM 1585 N N . TYR A 1 201 ? 76.260 26.703 23.367 1.00 58.07 434 TYR A N 1
ATOM 1586 C CA . TYR A 1 201 ? 74.871 26.350 23.595 1.00 58.40 434 TYR A CA 1
ATOM 1587 C C . TYR A 1 201 ? 74.092 27.597 23.948 1.00 58.73 434 TYR A C 1
ATOM 1588 O O . TYR A 1 201 ? 72.958 27.787 23.512 1.00 59.44 434 TYR A O 1
ATOM 1597 N N . TRP A 1 202 ? 74.700 28.449 24.759 1.00 56.70 435 TRP A N 1
ATOM 1598 C CA . TRP A 1 202 ? 74.048 29.690 25.168 1.00 53.08 435 TRP A CA 1
ATOM 1599 C C . TRP A 1 202 ? 73.818 30.575 23.944 1.00 54.40 435 TRP A C 1
ATOM 1600 O O . TRP A 1 202 ? 72.724 31.071 23.742 1.00 53.90 435 TRP A O 1
ATOM 1611 N N . LYS A 1 203 ? 74.841 30.759 23.115 1.00 52.88 436 LYS A N 1
ATOM 1612 C CA . LYS A 1 203 ? 74.687 31.582 21.924 1.00 53.82 436 LYS A CA 1
ATOM 1613 C C . LYS A 1 203 ? 73.652 30.931 20.997 1.00 56.32 436 LYS A C 1
ATOM 1614 O O . LYS A 1 203 ? 72.750 31.601 20.471 1.00 54.72 436 LYS A O 1
ATOM 1620 N N . ASP A 1 204 ? 73.782 29.617 20.811 1.00 58.25 437 ASP A N 1
ATOM 1621 C CA . ASP A 1 204 ? 72.845 28.888 19.969 1.00 57.99 437 ASP A CA 1
ATOM 1622 C C . ASP A 1 204 ? 71.430 28.974 20.535 1.00 57.45 437 ASP A C 1
ATOM 1623 O O . ASP A 1 204 ? 70.490 29.323 19.828 1.00 57.27 437 ASP A O 1
ATOM 1628 N N . TYR A 1 205 ? 71.266 28.672 21.818 1.00 56.15 438 TYR A N 1
ATOM 1629 C CA . TYR A 1 205 ? 69.943 28.728 22.410 1.00 56.06 438 TYR A CA 1
ATOM 1630 C C . TYR A 1 205 ? 69.324 30.106 22.309 1.00 55.32 438 TYR A C 1
ATOM 1631 O O . TYR A 1 205 ? 68.148 30.224 22.025 1.00 55.19 438 TYR A O 1
ATOM 1640 N N . ARG A 1 206 ? 70.092 31.158 22.562 1.00 56.72 439 ARG A N 1
ATOM 1641 C CA . ARG A 1 206 ? 69.520 32.492 22.445 1.00 56.52 439 ARG A CA 1
ATOM 1642 C C . ARG A 1 206 ? 69.104 32.758 20.995 1.00 58.64 439 ARG A C 1
ATOM 1643 O O . ARG A 1 206 ? 68.013 33.274 20.739 1.00 58.48 439 ARG A O 1
ATOM 1651 N N . ASP A 1 207 ? 69.962 32.410 20.040 1.00 60.29 440 ASP A N 1
ATOM 1652 C CA . ASP A 1 207 ? 69.612 32.642 18.642 1.00 61.62 440 ASP A CA 1
ATOM 1653 C C . ASP A 1 207 ? 68.236 32.075 18.297 1.00 63.47 440 ASP A C 1
ATOM 1654 O O . ASP A 1 207 ? 67.453 32.745 17.627 1.00 63.77 440 ASP A O 1
ATOM 1659 N N . GLU A 1 208 ? 67.937 30.863 18.762 1.00 63.73 441 GLU A N 1
ATOM 1660 C CA . GLU A 1 208 ? 66.648 30.228 18.479 1.00 65.92 441 GLU A CA 1
ATOM 1661 C C . GLU A 1 208 ? 65.426 30.866 19.122 1.00 65.06 441 GLU A C 1
ATOM 1662 O O . GLU A 1 208 ? 64.442 31.193 18.444 1.00 65.46 441 GLU A O 1
ATOM 1668 N N . VAL A 1 209 ? 65.489 31.006 20.439 1.00 64.14 442 VAL A N 1
ATOM 1669 C CA . VAL A 1 209 ? 64.384 31.518 21.228 1.00 64.76 442 VAL A CA 1
ATOM 1670 C C . VAL A 1 209 ? 64.065 33.003 21.176 1.00 67.83 442 VAL A C 1
ATOM 1671 O O . VAL A 1 209 ? 62.904 33.390 21.236 1.00 65.73 442 VAL A O 1
ATOM 1675 N N . SER A 1 210 ? 65.090 33.835 21.094 1.00 74.62 443 SER A N 1
ATOM 1676 C CA . SER A 1 210 ? 64.885 35.273 21.042 1.00 83.98 443 SER A CA 1
ATOM 1677 C C . SER A 1 210 ? 65.937 35.872 20.113 1.00 92.73 443 SER A C 1
ATOM 1678 O O . SER A 1 210 ? 66.941 36.424 20.565 1.00 90.60 443 SER A O 1
ATOM 1681 N N . PRO A 1 211 ? 65.701 35.775 18.795 1.00 93.48 444 PRO A N 1
ATOM 1682 C CA . PRO A 1 211 ? 66.513 36.245 17.668 1.00 100.66 444 PRO A CA 1
ATOM 1683 C C . PRO A 1 211 ? 66.907 37.726 17.607 1.00 104.98 444 PRO A C 1
ATOM 1684 O O . PRO A 1 211 ? 67.530 38.246 18.544 1.00 105.93 444 PRO A O 1
ATOM 1688 N N . ASP A 1 212 ? 66.571 38.386 16.495 1.00 106.88 445 ASP A N 1
ATOM 1689 C CA . ASP A 1 212 ? 66.950 39.787 16.291 1.00 109.95 445 ASP A CA 1
ATOM 1690 C C . ASP A 1 212 ? 65.890 40.714 15.690 1.00 111.95 445 ASP A C 1
ATOM 1691 O O . ASP A 1 212 ? 65.564 41.759 16.268 1.00 110.85 445 ASP A O 1
ATOM 1693 N N . ILE A 1 213 ? 65.378 40.341 14.518 1.00 110.14 446 ILE A N 1
ATOM 1694 C CA . ILE A 1 213 ? 64.331 41.086 13.780 1.00 112.48 446 ILE A CA 1
ATOM 1695 C C . ILE A 1 213 ? 64.861 42.239 12.936 1.00 115.06 446 ILE A C 1
ATOM 1696 O O . ILE A 1 213 ? 65.904 42.836 13.235 1.00 115.91 446 ILE A O 1
ATOM 1701 N N . SER A 1 214 ? 64.141 42.543 11.865 1.00 122.71 447 SER A N 1
ATOM 1702 C CA . SER A 1 214 ? 64.555 43.615 10.973 1.00 127.00 447 SER A CA 1
ATOM 1703 C C . SER A 1 214 ? 63.362 44.429 10.492 1.00 131.00 447 SER A C 1
ATOM 1704 O O . SER A 1 214 ? 63.521 45.545 10.009 1.00 131.60 447 SER A O 1
ATOM 1706 N N . VAL A 1 215 ? 62.168 43.861 10.639 1.00 135.41 448 VAL A N 1
ATOM 1707 C CA . VAL A 1 215 ? 60.929 44.489 10.197 1.00 141.06 448 VAL A CA 1
ATOM 1708 C C . VAL A 1 215 ? 60.823 45.948 10.609 1.00 145.08 448 VAL A C 1
ATOM 1709 O O . VAL A 1 215 ? 60.715 46.857 9.751 1.00 144.47 448 VAL A O 1
ATOM 1711 N N . GLU A 1 216 ? 60.850 46.177 11.921 1.00 147.66 449 GLU A N 1
ATOM 1712 C CA . GLU A 1 216 ? 60.695 47.533 12.420 1.00 150.98 449 GLU A CA 1
ATOM 1713 C C . GLU A 1 216 ? 61.319 47.817 13.772 1.00 152.31 449 GLU A C 1
ATOM 1714 O O . GLU A 1 216 ? 61.745 46.896 14.510 1.00 153.97 449 GLU A O 1
ATOM 1716 N N . ASP A 1 217 ? 61.367 49.114 14.074 1.00 152.82 450 ASP A N 1
ATOM 1717 C CA . ASP A 1 217 ? 61.930 49.618 15.319 1.00 155.24 450 ASP A CA 1
ATOM 1718 C C . ASP A 1 217 ? 61.538 51.102 15.423 1.00 156.10 450 ASP A C 1
ATOM 1719 O O . ASP A 1 217 ? 62.302 51.975 14.944 1.00 152.11 450 ASP A O 1
ATOM 1721 N N . SER A 1 218 ? 60.455 51.398 15.973 1.00 160.99 451 SER A N 1
#

InterPro domains:
  IPR008154 Amyloidogenic glycoprotein, extracellular [PS51869] (32-197)
  IPR008154 Amyloidogenic glycoprotein, extracellular [SM00006] (28-196)
  IPR008155 Amyloidogenic glycoprotein [PR00203] (185-203)
  IPR008155 Amyloidogenic glycoprotein [PR00203] (299-322)
  IPR008155 Amyloidogenic glycoprotein [PR00203] (662-684)
  IPR008155 Amyloidogenic glycoprotein [PTHR23103] (16-685)
  IPR011178 Amyloidogenic glycoprotein, copper-binding [PF12924] (134-196)
  IPR011993 PH-like domain superfamily [G3DSA:2.30.29.30] (659-686)
  IPR015849 Amyloidogenic glycoprotein, heparin-binding [PF02177] (36-133)
  IPR019543 Beta-amyloid precursor protein C-terminal [PF10515] (637-683)
  IPR019744 Amyloidogenic glycoprotein, copper-binding domain conserved site [PS00319] (189-196)
  IPR019745 Amyloidogenic glycoprotein, intracellular domain, conserved site [PS00320] (673-680)
  IPR024329 Amyloidogenic glycoprotein, E2 domain [PF12925] (235-423)
  IPR024329 Amyloidogenic glycoprotein, E2 domain [PS51870] (240-440)
  IPR036176 E2 domain superfamily [G3DSA:1.20.120.770] (242-450)
  IPR036176 E2 domain superfamily [SSF109843] (241-435)
  IPR036454 Amyloidogenic glycoprotein, heparin-binding domain superfamily [G3DSA:3.90.570.10] (24-125)
  IPR036454 Amyloidogenic glycoprotein, heparin-binding domain superfamily [SSF56491] (34-125)
  IPR036669 Amyloidogenic glycoprotein, copper-binding domain superfamily [G3DSA:3.30.1490.140] (133-197)
  IPR036669 Amyloidogenic glycoprotein, copper-binding domain superfamily [SSF89811] (126-197)